Protein AF-A0A2M4AXU0-F1 (afdb_monomer_lite)

Foldseek 3Di:
DDDDDDDDDDDDDDDDDDDDDDDDDDDDDDDDDDDDDDDDDDDDDDDDDDDDDDDDDDDDDDDDDDDPDPPPPPPPPDPDDPPPDDPPDPVVVVVVVVVVVVVVVVVVVVVVVVVVVVVVVVVVVVVVVVVVVVVVVVVVVVVVVVVVVVVVVVVVVVVVVVVVVVVVVVVVVVVVPPDDPPVVVVVVVVVVVVVVVVVVVVVVVVVVVVVVVVVVCPDDPPPVVVVVVVVVVVVVVVVVVVVVVVVVVVVVVVVVVVVVVVVVVVVVVVVCCVPVVD

Secondary structure (DSSP, 8-state):
---------PPPPPPP--PPP---PPPPPPP----------------------------------------------------TT----HHHHHHHHHHHHHHHHHHHHHHHHHHHHHHHHHHHHHHHHHHHHHHHHHHHHHHHHHHHHHHHHHHHHHHHHHHHHHHHHHHHHHHH-----HHHHHHHHHHHHHHHHHHHHHHHHHHHHHHHHHHT--S-TT-HHHHHHHHHHHHHHHHHHHHHHHHHHHHHHHHHHHHHHHHHHHHHHHHHHHHH--

Structure (mmCIF, N/CA/C/O backbone):
data_AF-A0A2M4AXU0-F1
#
_entry.id   AF-A0A2M4AXU0-F1
#
loop_
_atom_site.group_PDB
_atom_site.id
_atom_site.type_symbol
_atom_site.label_atom_id
_atom_site.label_alt_id
_atom_site.label_comp_id
_atom_site.label_asym_id
_atom_site.label_entity_id
_atom_site.label_seq_id
_atom_site.pdbx_PDB_ins_code
_atom_site.Cartn_x
_atom_site.Cartn_y
_atom_site.Cartn_z
_atom_site.occupancy
_atom_site.B_iso_or_equiv
_atom_site.auth_seq_id
_atom_site.auth_comp_id
_atom_site.auth_asym_id
_atom_site.auth_atom_id
_atom_site.pdbx_PDB_model_num
ATOM 1 N N . THR A 1 1 ? -18.659 17.988 -59.583 1.00 40.44 1 THR A N 1
ATOM 2 C CA . THR A 1 1 ? -17.201 17.836 -59.412 1.00 40.44 1 THR A CA 1
ATOM 3 C C . THR A 1 1 ? -1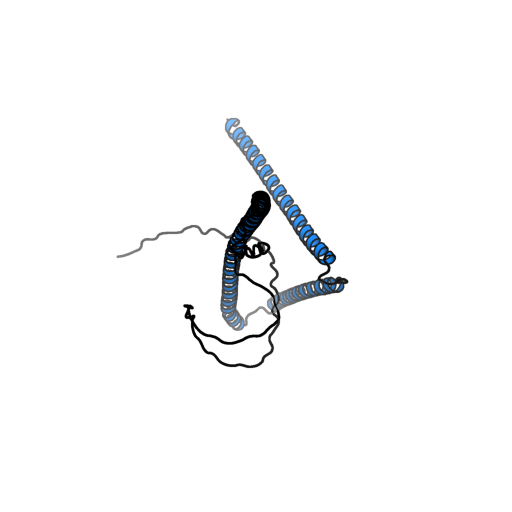6.849 18.285 -58.014 1.00 40.44 1 THR A C 1
ATOM 5 O O . THR A 1 1 ? -16.999 19.447 -57.672 1.00 40.44 1 THR A O 1
ATOM 8 N N . SER A 1 2 ? -16.557 17.295 -57.184 1.00 37.03 2 SER A N 1
ATOM 9 C CA . SER A 1 2 ? -16.166 17.357 -55.776 1.00 37.03 2 SER A CA 1
ATOM 10 C C . SER A 1 2 ? -14.824 18.063 -55.567 1.00 37.03 2 SER A C 1
ATOM 12 O O . SER A 1 2 ? -14.006 18.034 -56.481 1.00 37.03 2 SER A O 1
ATOM 14 N N . VAL A 1 3 ? -14.584 18.599 -54.360 1.00 33.16 3 VAL A N 1
ATOM 15 C CA . VAL A 1 3 ? -13.465 18.212 -53.462 1.00 33.16 3 VAL A CA 1
ATOM 16 C C . VAL A 1 3 ? -13.499 19.053 -52.161 1.00 33.16 3 VAL A C 1
ATOM 18 O O . VAL A 1 3 ? -13.294 20.259 -52.158 1.00 33.16 3 VAL A O 1
ATOM 21 N N . THR A 1 4 ? -13.863 18.335 -51.092 1.00 34.59 4 THR A N 1
ATOM 22 C CA . THR A 1 4 ? -13.374 18.306 -49.693 1.00 34.59 4 THR A CA 1
ATOM 23 C C . THR A 1 4 ? -13.200 19.562 -48.827 1.00 34.59 4 THR A C 1
ATOM 25 O O . THR A 1 4 ? -12.328 20.401 -49.024 1.00 34.59 4 THR A O 1
ATOM 28 N N . THR A 1 5 ? -13.947 19.508 -47.724 1.00 38.09 5 THR A N 1
ATOM 29 C CA . THR A 1 5 ? -13.734 20.071 -46.384 1.00 38.09 5 THR A CA 1
ATOM 30 C C . THR A 1 5 ? -12.510 19.488 -45.660 1.00 38.09 5 THR A C 1
ATOM 32 O O . THR A 1 5 ? -12.295 18.278 -45.724 1.00 38.09 5 THR A O 1
ATOM 35 N N . ALA A 1 6 ? -11.793 20.310 -44.881 1.00 33.25 6 ALA A N 1
ATOM 36 C CA . ALA A 1 6 ? -10.819 19.867 -43.879 1.00 33.25 6 ALA A CA 1
ATOM 37 C C . ALA A 1 6 ? -10.881 20.728 -42.597 1.00 33.25 6 ALA A C 1
ATOM 39 O O . ALA A 1 6 ? -10.920 21.956 -42.640 1.00 33.25 6 ALA A O 1
ATOM 40 N N . THR A 1 7 ? -10.900 20.052 -41.451 1.00 35.28 7 THR A N 1
ATOM 41 C CA . THR A 1 7 ? -10.724 20.506 -40.050 1.00 35.28 7 THR A CA 1
ATOM 42 C C . THR A 1 7 ? -10.329 19.230 -39.268 1.00 35.28 7 THR A C 1
ATOM 44 O O . THR A 1 7 ? -10.741 18.168 -39.744 1.00 35.28 7 THR A O 1
ATOM 47 N N . PRO A 1 8 ? -9.651 19.209 -38.091 1.00 40.81 8 PRO A N 1
ATOM 48 C CA . PRO A 1 8 ? -8.848 20.188 -37.324 1.00 40.81 8 PRO A CA 1
ATOM 49 C C . PRO A 1 8 ? -7.386 19.700 -37.077 1.00 40.81 8 PRO A C 1
ATOM 51 O O . PRO A 1 8 ? -7.026 18.585 -37.438 1.00 40.81 8 PRO A O 1
ATOM 54 N N . ALA A 1 9 ? -6.559 20.484 -36.368 1.00 28.09 9 ALA A N 1
ATOM 55 C CA . ALA A 1 9 ? -5.413 19.960 -35.610 1.00 28.09 9 ALA A CA 1
ATOM 56 C C . ALA A 1 9 ? -5.391 20.593 -34.207 1.00 28.09 9 ALA A C 1
ATOM 58 O O . ALA A 1 9 ? -5.230 21.805 -34.068 1.00 28.09 9 ALA A O 1
ATOM 59 N N . ALA A 1 10 ? -5.613 19.765 -33.184 1.00 34.03 10 ALA A N 1
ATOM 60 C CA . ALA A 1 10 ? -5.500 20.108 -31.771 1.00 34.03 10 ALA A CA 1
ATOM 61 C C . ALA A 1 10 ? -4.117 19.692 -31.249 1.00 34.03 10 ALA A C 1
ATOM 63 O O . ALA A 1 10 ? -3.569 18.672 -31.662 1.00 34.03 10 ALA A O 1
ATOM 64 N N . ALA A 1 11 ? -3.565 20.518 -30.364 1.00 36.75 11 ALA A N 1
ATOM 65 C CA . ALA A 1 11 ? -2.247 20.372 -29.769 1.00 36.75 11 ALA A CA 1
ATOM 66 C C . ALA A 1 11 ? -2.176 19.186 -28.791 1.00 36.75 11 ALA A C 1
ATOM 68 O O . ALA A 1 11 ? -3.013 19.054 -27.899 1.00 36.75 11 ALA A O 1
ATOM 69 N N . THR A 1 12 ? -1.138 18.365 -28.938 1.00 32.81 12 THR A N 1
ATOM 70 C CA . THR A 1 12 ? -0.795 17.268 -28.027 1.00 32.81 12 THR A CA 1
ATOM 71 C C . THR A 1 12 ? 0.104 17.793 -26.907 1.00 32.81 12 THR A C 1
ATOM 73 O O . THR A 1 12 ? 1.177 18.335 -27.171 1.00 32.81 12 THR A O 1
ATOM 76 N N . ALA A 1 13 ? -0.336 17.635 -25.659 1.00 38.28 13 ALA A N 1
ATOM 77 C CA . ALA A 1 13 ? 0.464 17.867 -24.460 1.00 38.28 13 ALA A CA 1
ATOM 78 C C . ALA A 1 13 ? 1.348 16.641 -24.162 1.00 38.28 13 ALA A C 1
ATOM 80 O O . ALA A 1 13 ? 0.895 15.503 -24.273 1.00 38.28 13 ALA A O 1
ATOM 81 N N . ALA A 1 14 ? 2.604 16.882 -23.784 1.00 38.81 14 ALA A N 1
ATOM 82 C CA . ALA A 1 14 ? 3.565 15.857 -23.381 1.00 38.81 14 ALA A CA 1
ATOM 83 C C . ALA A 1 14 ? 3.349 15.432 -21.912 1.00 38.81 14 ALA A C 1
ATOM 85 O O . ALA A 1 14 ? 3.111 16.307 -21.073 1.00 38.81 14 ALA A O 1
ATOM 86 N N . PRO A 1 15 ? 3.474 14.139 -21.557 1.00 38.78 15 PRO A N 1
ATOM 87 C CA . PRO A 1 15 ? 3.463 13.718 -20.164 1.00 38.78 15 PRO A CA 1
ATOM 88 C C . PRO A 1 15 ? 4.842 13.902 -19.509 1.00 38.78 15 PRO A C 1
ATOM 90 O O . PRO A 1 15 ? 5.885 13.553 -20.062 1.00 38.78 15 PRO A O 1
ATOM 93 N N . LEU A 1 16 ? 4.817 14.467 -18.302 1.00 37.31 16 LEU A N 1
ATOM 94 C CA . LEU A 1 16 ? 5.947 14.600 -17.388 1.00 37.31 16 LEU A CA 1
ATOM 95 C C . LEU A 1 16 ? 6.238 13.244 -16.729 1.00 37.31 16 LEU A C 1
ATOM 97 O O . LEU A 1 16 ? 5.373 12.666 -16.079 1.00 37.31 16 LEU A O 1
ATOM 101 N N . SER A 1 17 ? 7.474 12.768 -16.873 1.00 34.88 17 SER A N 1
ATOM 102 C CA . SER A 1 17 ? 8.010 11.598 -16.172 1.00 34.88 17 SER A CA 1
ATOM 103 C C . SER A 1 17 ? 8.274 11.939 -14.701 1.00 34.88 17 SER A C 1
ATOM 105 O O . SER A 1 17 ? 9.189 12.708 -14.401 1.00 34.88 17 SER A O 1
ATOM 107 N N . LEU A 1 18 ? 7.496 11.354 -13.786 1.00 42.94 18 LEU A N 1
ATOM 108 C CA . LEU A 1 18 ? 7.733 11.382 -12.341 1.00 42.94 18 LEU A CA 1
ATOM 109 C C . LEU A 1 18 ? 8.286 10.017 -11.907 1.00 42.94 18 LEU A C 1
ATOM 111 O O . LEU A 1 18 ? 7.693 8.981 -12.190 1.00 42.94 18 LEU A O 1
ATOM 115 N N . GLY A 1 19 ? 9.472 10.049 -11.297 1.00 37.12 19 GLY A N 1
ATOM 116 C CA . GLY A 1 19 ? 10.310 8.890 -11.001 1.00 37.12 19 GLY A CA 1
ATOM 117 C C . GLY A 1 19 ? 9.733 7.907 -9.982 1.00 37.12 19 GLY A C 1
ATOM 118 O O . GLY A 1 19 ? 8.854 8.230 -9.185 1.00 37.12 19 GLY A O 1
ATOM 119 N N . GLY A 1 20 ? 10.278 6.692 -10.056 1.00 36.00 20 GLY A N 1
ATOM 120 C CA . GLY A 1 20 ? 9.791 5.488 -9.402 1.00 36.00 20 GLY A CA 1
ATOM 121 C C . GLY A 1 20 ? 9.861 5.507 -7.879 1.00 36.00 20 GLY A C 1
ATOM 122 O O . GLY A 1 20 ? 10.874 5.857 -7.274 1.00 36.00 20 GLY A O 1
ATOM 123 N N . PHE A 1 21 ? 8.768 5.040 -7.285 1.00 39.81 21 PHE A N 1
ATOM 124 C CA . PHE A 1 21 ? 8.684 4.574 -5.911 1.00 39.81 21 PHE A CA 1
ATOM 125 C C . PHE A 1 21 ? 8.676 3.043 -5.941 1.00 39.81 21 PHE A C 1
ATOM 127 O O . PHE A 1 21 ? 7.789 2.432 -6.535 1.00 39.81 21 PHE A O 1
ATOM 134 N N . GLY A 1 22 ? 9.683 2.423 -5.327 1.00 37.12 22 GLY A N 1
ATOM 135 C CA . GLY A 1 22 ? 9.735 0.979 -5.132 1.00 37.12 22 GLY A CA 1
ATOM 136 C C . GLY A 1 22 ? 8.824 0.564 -3.981 1.00 37.12 22 GLY A C 1
ATOM 137 O O . GLY A 1 22 ? 9.147 0.814 -2.821 1.00 37.12 22 GLY A O 1
ATOM 138 N N . LEU A 1 23 ? 7.704 -0.086 -4.302 1.00 38.81 23 LEU A N 1
ATOM 139 C CA . LEU A 1 23 ? 6.957 -0.925 -3.367 1.00 38.81 23 LEU A CA 1
ATOM 140 C C . LEU A 1 23 ? 7.398 -2.377 -3.575 1.00 38.81 23 LEU A C 1
ATOM 142 O O . LEU A 1 23 ? 7.274 -2.935 -4.663 1.00 38.81 23 LEU A O 1
ATOM 146 N N . SER A 1 24 ? 7.934 -2.986 -2.522 1.00 34.88 24 SER A N 1
ATOM 147 C CA . SER A 1 24 ? 8.309 -4.395 -2.480 1.00 34.88 24 SER A CA 1
ATOM 148 C C . SER A 1 24 ? 7.067 -5.296 -2.500 1.00 34.88 24 SER A C 1
ATOM 150 O O . SER A 1 24 ? 6.265 -5.311 -1.568 1.00 34.88 24 SER A O 1
ATOM 152 N N . LYS A 1 25 ? 6.934 -6.079 -3.575 1.00 39.91 25 LYS A N 1
ATOM 153 C CA . LYS A 1 25 ? 6.000 -7.205 -3.725 1.00 39.91 25 LYS A CA 1
ATOM 154 C C . LYS A 1 25 ? 6.426 -8.364 -2.798 1.00 39.91 25 LYS A C 1
ATOM 156 O O . LYS A 1 25 ? 7.607 -8.712 -2.810 1.00 39.91 25 LYS A O 1
ATOM 161 N N . PRO A 1 26 ? 5.526 -8.999 -2.022 1.00 36.47 26 PRO A N 1
ATOM 162 C CA . PRO A 1 26 ? 5.847 -10.241 -1.320 1.00 36.47 26 PRO A CA 1
ATOM 163 C C . PRO A 1 26 ? 5.986 -11.406 -2.308 1.00 36.47 26 PRO A C 1
ATOM 165 O O . PRO A 1 26 ? 5.183 -11.548 -3.230 1.00 36.47 26 PRO A O 1
ATOM 168 N N . ALA A 1 27 ? 7.020 -12.220 -2.101 1.00 31.45 27 ALA A N 1
ATOM 169 C CA . ALA A 1 27 ? 7.364 -13.377 -2.914 1.00 31.45 27 ALA A CA 1
ATOM 170 C C . ALA A 1 27 ? 6.322 -14.505 -2.813 1.00 31.45 27 ALA A C 1
ATOM 172 O O . ALA A 1 27 ? 5.839 -14.841 -1.731 1.00 31.45 27 ALA A O 1
ATOM 173 N N . GLU A 1 28 ? 6.030 -15.106 -3.963 1.00 31.88 28 GLU A N 1
ATOM 174 C CA . GLU A 1 28 ? 5.193 -16.288 -4.142 1.00 31.88 28 GLU A CA 1
ATOM 175 C C . GLU A 1 28 ? 6.106 -17.525 -4.227 1.00 31.88 28 GLU A C 1
ATOM 177 O O . GLU A 1 28 ? 7.075 -17.545 -4.986 1.00 31.88 28 GLU A O 1
ATOM 182 N N . GLN A 1 29 ? 5.835 -18.538 -3.402 1.00 38.09 29 GLN A N 1
ATOM 183 C CA . GLN A 1 29 ? 6.576 -19.804 -3.340 1.00 38.09 29 GLN A CA 1
ATOM 184 C C . GLN A 1 29 ? 5.832 -20.883 -4.158 1.00 38.09 29 GLN A C 1
ATOM 186 O O . GLN A 1 29 ? 4.600 -20.906 -4.126 1.00 38.09 29 GLN A O 1
ATOM 191 N N . PRO A 1 30 ? 6.523 -21.800 -4.870 1.00 38.56 30 PRO A N 1
ATOM 192 C CA . PRO A 1 30 ? 5.867 -22.719 -5.795 1.00 38.56 30 PRO A CA 1
ATOM 193 C C . PRO A 1 30 ? 5.163 -23.890 -5.095 1.00 38.56 30 PRO A C 1
ATOM 195 O O . PRO A 1 30 ? 5.611 -24.415 -4.072 1.00 38.56 30 PRO A O 1
ATOM 198 N N . ALA A 1 31 ? 4.059 -24.316 -5.709 1.00 29.86 31 ALA A N 1
ATOM 199 C CA . ALA A 1 31 ? 3.208 -25.422 -5.293 1.00 29.86 31 ALA A CA 1
ATOM 200 C C . ALA A 1 31 ? 3.817 -26.808 -5.583 1.00 29.86 31 ALA A C 1
ATOM 202 O O . ALA A 1 31 ? 4.512 -27.020 -6.576 1.00 29.86 31 ALA A O 1
ATOM 203 N N . SER A 1 32 ? 3.461 -27.790 -4.751 1.00 28.41 32 SER A N 1
ATOM 204 C CA . SER A 1 32 ? 3.518 -29.221 -5.072 1.00 28.41 32 SER A CA 1
ATOM 205 C C . SER A 1 32 ? 2.160 -29.870 -4.796 1.00 28.41 32 SER A C 1
ATOM 207 O O . SER A 1 32 ? 1.459 -29.515 -3.852 1.00 28.41 32 SER A O 1
ATOM 209 N N . ALA A 1 33 ? 1.790 -30.781 -5.693 1.00 35.78 33 ALA A N 1
ATOM 210 C CA . ALA A 1 33 ? 0.472 -31.372 -5.891 1.00 35.78 33 ALA A CA 1
ATOM 211 C C . ALA A 1 33 ? -0.019 -32.300 -4.762 1.00 35.78 33 ALA A C 1
ATOM 213 O O . ALA A 1 33 ? 0.787 -33.033 -4.199 1.00 35.78 33 ALA A O 1
ATOM 214 N N . LEU A 1 34 ? -1.350 -32.375 -4.560 1.00 29.92 34 LEU A N 1
ATOM 215 C CA . LEU A 1 34 ? -2.125 -33.634 -4.602 1.00 29.92 34 LEU A CA 1
ATOM 216 C C . LEU A 1 34 ? -3.663 -33.426 -4.512 1.00 29.92 34 LEU A C 1
ATOM 218 O O . LEU A 1 34 ? -4.165 -32.769 -3.609 1.00 29.92 34 LEU A O 1
ATOM 222 N N . SER A 1 35 ? -4.373 -34.117 -5.418 1.00 32.47 35 SER A N 1
ATOM 223 C CA . SER A 1 35 ? -5.732 -34.712 -5.335 1.00 32.47 35 SER A CA 1
ATOM 224 C C . SER A 1 35 ? -7.015 -33.865 -5.139 1.00 32.47 35 SER A C 1
ATOM 226 O O . SER A 1 35 ? -7.311 -33.361 -4.063 1.00 32.47 35 SER A O 1
ATOM 228 N N . ASN A 1 36 ? -7.849 -33.910 -6.193 1.00 33.38 36 ASN A N 1
ATOM 229 C CA . ASN A 1 36 ? -9.322 -33.776 -6.274 1.00 33.38 36 ASN A CA 1
ATOM 230 C C . ASN A 1 36 ? -10.101 -34.456 -5.112 1.00 33.38 36 ASN A C 1
ATOM 232 O O . ASN A 1 36 ? -9.610 -35.473 -4.615 1.00 33.38 36 ASN A O 1
ATOM 236 N N . PRO A 1 37 ? -11.349 -34.033 -4.761 1.00 41.72 37 PRO A N 1
ATOM 237 C CA . PRO A 1 37 ? -12.490 -34.150 -5.691 1.00 41.72 37 PRO A CA 1
ATOM 238 C C . PRO A 1 37 ? -13.635 -33.101 -5.626 1.00 41.72 37 PRO A C 1
ATOM 240 O O . PRO A 1 37 ? -13.935 -32.510 -4.600 1.00 41.72 37 PRO A O 1
ATOM 243 N N . ALA A 1 38 ? -14.329 -33.024 -6.771 1.00 28.94 38 ALA A N 1
ATOM 244 C CA . ALA A 1 38 ? -15.776 -32.878 -7.009 1.00 28.94 38 ALA A CA 1
ATOM 245 C C . ALA A 1 38 ? -16.578 -31.651 -6.505 1.00 28.94 38 ALA A C 1
ATOM 247 O O . ALA A 1 38 ? -16.803 -31.413 -5.325 1.00 28.94 38 ALA A O 1
ATOM 248 N N . VAL A 1 39 ? -17.139 -30.978 -7.513 1.00 34.31 39 VAL A N 1
ATOM 249 C CA . VAL A 1 39 ? -18.135 -29.898 -7.541 1.00 34.31 39 VAL A CA 1
ATOM 250 C C . VAL A 1 39 ? -19.505 -30.344 -7.014 1.00 34.31 39 VAL A C 1
ATOM 252 O O . VAL A 1 39 ? -19.981 -31.399 -7.413 1.00 34.31 39 VAL A O 1
ATOM 255 N N . THR A 1 40 ? -20.198 -29.489 -6.250 1.00 31.67 40 THR A N 1
ATOM 256 C CA . THR A 1 40 ? -21.623 -29.161 -6.484 1.00 31.67 40 THR A CA 1
ATOM 257 C C . THR A 1 40 ? -21.987 -27.796 -5.888 1.00 31.67 40 THR A C 1
ATOM 259 O O . THR A 1 40 ? -21.576 -27.416 -4.798 1.00 31.67 40 THR A O 1
ATOM 262 N N . THR A 1 41 ? -22.741 -27.047 -6.684 1.00 36.97 41 THR A N 1
ATOM 263 C CA . THR A 1 41 ? -23.297 -25.707 -6.480 1.00 36.97 41 THR A CA 1
ATOM 264 C C . THR A 1 41 ? -24.580 -25.741 -5.644 1.00 36.97 41 THR A C 1
ATOM 266 O O . THR A 1 41 ? -25.378 -26.635 -5.899 1.00 36.97 41 THR A O 1
ATOM 269 N N . THR A 1 42 ? -24.853 -24.728 -4.803 1.00 30.11 42 THR A N 1
ATOM 270 C CA . THR A 1 42 ? -26.162 -24.022 -4.737 1.00 30.11 42 THR A CA 1
ATOM 271 C C . THR A 1 42 ? -26.175 -22.840 -3.750 1.00 30.11 42 THR A C 1
ATOM 273 O O . THR A 1 42 ? -25.567 -22.885 -2.687 1.00 30.11 42 THR A O 1
ATOM 276 N N . GLN A 1 43 ? -26.910 -21.803 -4.167 1.00 36.34 43 GLN A N 1
ATOM 277 C CA . GLN A 1 43 ? -27.257 -20.507 -3.557 1.00 36.34 43 GLN A CA 1
ATOM 278 C C . GLN A 1 43 ? -28.077 -20.575 -2.236 1.00 36.34 43 GLN A C 1
ATOM 280 O O . GLN A 1 43 ? -28.460 -21.665 -1.816 1.00 36.34 43 GLN A O 1
ATOM 285 N N . PRO A 1 44 ? -28.355 -19.423 -1.572 1.00 35.69 44 PRO A N 1
ATOM 286 C CA . PRO A 1 44 ? -28.526 -19.331 -0.124 1.00 35.69 44 PRO A CA 1
ATOM 287 C C . PRO A 1 44 ? -29.985 -19.459 0.331 1.00 35.69 44 PRO A C 1
ATOM 289 O O . PRO A 1 44 ? -30.908 -19.060 -0.377 1.00 35.69 44 PRO A O 1
ATOM 292 N N . ALA A 1 45 ? -30.188 -19.943 1.559 1.00 32.44 45 ALA A N 1
ATOM 293 C CA . ALA A 1 45 ? -31.498 -20.002 2.198 1.00 32.44 45 ALA A CA 1
ATOM 294 C C . ALA A 1 45 ? -31.565 -19.115 3.450 1.00 32.44 45 ALA A C 1
ATOM 296 O O . ALA A 1 45 ? -30.772 -19.227 4.383 1.00 32.44 45 ALA A O 1
ATOM 297 N N . THR A 1 46 ? -32.573 -18.250 3.428 1.00 35.78 46 THR A N 1
ATOM 298 C CA . THR A 1 46 ? -33.185 -17.496 4.524 1.00 35.78 46 THR A CA 1
ATOM 299 C C . THR A 1 46 ? -33.815 -18.428 5.564 1.00 35.78 46 THR A C 1
ATOM 301 O O . THR A 1 46 ? -34.509 -19.373 5.193 1.00 35.78 46 THR A O 1
ATOM 304 N N . LEU A 1 47 ? -33.642 -18.136 6.857 1.00 32.06 47 LEU A N 1
ATOM 305 C CA . LEU A 1 47 ? -34.208 -18.920 7.961 1.00 32.06 47 LEU A CA 1
ATOM 306 C C . LEU A 1 47 ? -35.429 -18.226 8.580 1.00 32.06 47 LEU A C 1
ATOM 308 O O . LEU A 1 47 ? -35.358 -17.085 9.031 1.00 32.06 47 LEU A O 1
ATOM 312 N N . THR A 1 48 ? -36.544 -18.956 8.617 1.00 31.27 48 THR A N 1
ATOM 313 C CA . THR A 1 48 ? -37.786 -18.642 9.338 1.00 31.27 48 THR A CA 1
ATOM 314 C C . THR A 1 48 ? -37.999 -19.697 10.430 1.00 31.27 48 THR A C 1
ATOM 316 O O . THR A 1 48 ? -37.709 -20.874 10.227 1.00 31.27 48 THR A O 1
ATOM 319 N N . LEU A 1 49 ? -38.465 -19.254 11.598 1.00 35.28 49 LEU A N 1
ATOM 320 C CA . LEU A 1 49 ? -38.573 -19.998 12.856 1.00 35.28 49 LEU A CA 1
ATOM 321 C C . LEU A 1 49 ? -39.843 -20.872 12.930 1.00 35.28 49 LEU A C 1
ATOM 323 O O . LEU A 1 49 ? -40.934 -20.400 12.616 1.00 35.28 49 LEU A O 1
ATOM 327 N N . GLY A 1 50 ? -39.708 -22.108 13.426 1.00 32.44 50 GLY A N 1
ATOM 328 C CA . GLY A 1 50 ? -40.804 -23.037 13.724 1.00 32.44 50 GLY A CA 1
ATOM 329 C C . GLY A 1 50 ? -40.511 -23.891 14.967 1.00 32.44 50 GLY A C 1
ATOM 330 O O . GLY A 1 50 ? -39.378 -24.291 15.209 1.00 32.44 50 GLY A O 1
ATOM 331 N N . THR A 1 51 ? -41.544 -24.102 15.777 1.00 33.56 51 THR A N 1
ATOM 332 C CA . THR A 1 51 ? -41.564 -24.548 17.180 1.00 33.56 51 THR A CA 1
ATOM 333 C C . THR A 1 51 ? -41.637 -26.073 17.423 1.00 33.56 51 THR A C 1
ATOM 335 O O . THR A 1 51 ? -42.100 -26.826 16.573 1.00 33.56 51 THR A O 1
ATOM 338 N N . THR A 1 52 ? -41.338 -26.449 18.683 1.00 32.81 52 THR A N 1
ATOM 339 C CA . THR A 1 52 ? -41.836 -27.574 19.531 1.00 32.81 52 THR A CA 1
ATOM 340 C C . THR A 1 52 ? -41.136 -28.954 19.606 1.00 32.81 52 THR A C 1
ATOM 342 O O . THR A 1 52 ? -41.174 -29.749 18.676 1.00 32.81 52 THR A O 1
ATOM 345 N N . ASN A 1 53 ? -40.693 -29.241 20.851 1.00 33.69 53 ASN A N 1
ATOM 346 C CA . ASN A 1 53 ? -40.833 -30.465 21.678 1.00 33.69 53 ASN A CA 1
ATOM 347 C C . ASN A 1 53 ? -39.607 -31.356 22.026 1.00 33.69 53 ASN A C 1
ATOM 349 O O . ASN A 1 53 ? -39.211 -32.237 21.280 1.00 33.69 53 ASN A O 1
ATOM 353 N N . THR A 1 54 ? -39.124 -31.138 23.269 1.00 33.34 54 THR A N 1
ATOM 354 C CA . THR A 1 54 ? -38.832 -32.086 24.384 1.00 33.34 54 THR A CA 1
ATOM 355 C C . THR A 1 54 ? -37.973 -33.346 24.161 1.00 33.34 54 THR A C 1
ATOM 357 O O . THR A 1 54 ? -38.439 -34.266 23.507 1.00 33.34 54 THR A O 1
ATOM 360 N N . THR A 1 55 ? -36.827 -33.468 24.868 1.00 31.27 55 THR A N 1
ATOM 361 C CA . THR A 1 55 ? -36.634 -34.282 26.110 1.00 31.27 55 THR A CA 1
ATOM 362 C C . THR A 1 55 ? -35.168 -34.296 26.619 1.00 31.27 55 THR A C 1
ATOM 364 O O . THR A 1 55 ? -34.254 -34.584 25.859 1.00 31.27 55 THR A O 1
ATOM 367 N N . THR A 1 56 ? -35.009 -34.042 27.932 1.00 31.09 56 THR A N 1
ATOM 368 C CA . THR A 1 56 ? -34.028 -34.564 28.932 1.00 31.09 56 THR A CA 1
ATOM 369 C C . THR A 1 56 ? -32.493 -34.374 28.810 1.00 31.09 56 THR A C 1
ATOM 371 O O . THR A 1 56 ? -31.842 -34.876 27.905 1.00 31.09 56 THR A O 1
ATOM 374 N N . ALA A 1 57 ? -31.957 -33.716 29.855 1.00 29.02 57 ALA A N 1
ATOM 375 C CA . ALA A 1 57 ? -30.575 -33.388 30.287 1.00 29.02 57 ALA A CA 1
ATOM 376 C C . ALA A 1 57 ? -29.717 -34.634 30.712 1.00 29.02 57 ALA A C 1
ATOM 378 O O . ALA A 1 57 ? -30.317 -35.711 30.726 1.00 29.02 57 ALA A O 1
ATOM 379 N N . PRO A 1 58 ? -28.407 -34.564 31.134 1.00 40.31 58 PRO A N 1
ATOM 380 C CA . PRO A 1 58 ? -27.710 -33.440 31.817 1.00 40.31 58 PRO A CA 1
ATOM 381 C C . PRO A 1 58 ? -26.207 -33.118 31.510 1.00 40.31 58 PRO A C 1
ATOM 383 O O . PRO A 1 58 ? -25.457 -33.969 31.059 1.00 40.31 58 PRO A O 1
ATOM 386 N N . GLN A 1 59 ? -25.834 -31.854 31.834 1.00 32.47 59 GLN A N 1
ATOM 387 C CA . GLN A 1 59 ? -24.572 -31.228 32.357 1.00 32.47 59 GLN A CA 1
ATOM 388 C C . GLN A 1 59 ? -23.171 -31.731 31.895 1.00 32.47 59 GLN A C 1
ATOM 390 O O . GLN A 1 59 ? -22.937 -32.924 31.839 1.00 32.47 59 GLN A O 1
ATOM 395 N N . SER A 1 60 ? -22.115 -30.928 31.652 1.00 30.05 60 SER A N 1
ATOM 396 C CA . SER A 1 60 ? -21.675 -29.605 32.153 1.00 30.05 60 SER A CA 1
ATOM 397 C C . SER A 1 60 ? -20.512 -29.054 31.283 1.00 30.05 60 SER A C 1
ATOM 399 O O . SER A 1 60 ? -19.721 -29.853 30.786 1.00 30.05 60 SER A O 1
ATOM 401 N N . GLY A 1 61 ? -20.344 -27.725 31.160 1.00 34.09 61 GLY A N 1
ATOM 402 C CA . GLY A 1 61 ? -19.140 -27.073 30.594 1.00 34.09 61 GLY A CA 1
ATOM 403 C C . GLY A 1 61 ? -19.418 -25.751 29.855 1.00 34.09 61 GLY A C 1
ATOM 404 O O . GLY A 1 61 ? -19.901 -25.763 28.732 1.00 34.09 61 GLY A O 1
ATOM 405 N N . SER A 1 62 ? -19.141 -24.613 30.500 1.00 35.56 62 SER A N 1
ATOM 406 C CA . SER A 1 62 ? -19.509 -23.236 30.107 1.00 35.56 62 SER A CA 1
ATOM 407 C C . SER A 1 62 ? -18.408 -22.502 29.324 1.00 35.56 62 SER A C 1
ATOM 409 O O . SER A 1 62 ? -17.258 -22.619 29.733 1.00 35.56 62 SER A O 1
ATOM 411 N N . THR A 1 63 ? -18.769 -21.700 28.301 1.00 33.44 63 THR A N 1
ATOM 412 C CA . THR A 1 63 ? -18.500 -20.235 28.205 1.00 33.44 63 THR A CA 1
ATOM 413 C C . THR A 1 63 ? -19.124 -19.571 26.949 1.00 33.44 63 THR A C 1
ATOM 415 O O . THR A 1 63 ? -18.740 -19.855 25.824 1.00 33.44 63 THR A O 1
ATOM 418 N N . GLY A 1 64 ? -20.035 -18.604 27.173 1.00 34.09 64 GLY A N 1
ATOM 419 C CA . GLY A 1 64 ? -20.143 -17.322 26.439 1.00 34.09 64 GLY A CA 1
ATOM 420 C C . GLY A 1 64 ? -20.919 -17.226 25.109 1.00 34.09 64 GLY A C 1
ATOM 421 O O . GLY A 1 64 ? -20.348 -17.437 24.049 1.00 34.09 64 GLY A O 1
ATOM 422 N N . THR A 1 65 ? -22.157 -16.700 25.118 1.00 33.22 65 THR A N 1
ATOM 423 C CA . THR A 1 65 ? -22.480 -15.273 24.822 1.00 33.22 65 THR A CA 1
ATOM 424 C C . THR A 1 65 ? -23.987 -15.013 24.584 1.00 33.22 65 THR A C 1
ATOM 426 O O . THR A 1 65 ? -24.677 -15.752 23.894 1.00 33.22 65 THR A O 1
ATOM 429 N N . THR A 1 66 ? -24.452 -13.909 25.189 1.00 44.31 66 THR A N 1
ATOM 430 C CA . THR A 1 66 ? -25.602 -13.038 24.854 1.00 44.31 66 THR A CA 1
ATOM 431 C C . THR A 1 66 ? -27.033 -13.587 24.849 1.00 44.31 66 THR A C 1
ATOM 433 O O . THR A 1 66 ? -27.581 -13.989 23.829 1.00 44.31 66 THR A O 1
ATOM 436 N N . GLY A 1 67 ? -27.704 -13.368 25.979 1.00 35.47 67 GLY A N 1
ATOM 437 C CA . GLY A 1 67 ? -29.114 -12.995 26.029 1.00 35.47 67 GLY A CA 1
ATOM 438 C C . GLY A 1 67 ? -29.303 -12.093 27.243 1.00 35.47 67 GLY A C 1
ATOM 439 O O . GLY A 1 67 ? -29.082 -12.539 28.366 1.00 35.47 67 GLY A O 1
ATOM 440 N N . ALA A 1 68 ? -29.621 -10.815 27.027 1.00 45.66 68 ALA A N 1
ATOM 441 C CA . ALA A 1 68 ? -29.899 -9.861 28.095 1.00 45.66 68 ALA A CA 1
ATOM 442 C C . ALA A 1 68 ? -31.192 -10.270 28.818 1.00 45.66 68 ALA A C 1
ATOM 444 O O . ALA A 1 68 ? -32.283 -9.806 28.504 1.00 45.66 68 ALA A O 1
ATOM 445 N N . SER A 1 69 ? -31.067 -11.196 29.764 1.00 35.41 69 SER A N 1
ATOM 446 C CA . SER A 1 69 ? -32.112 -11.498 30.727 1.00 35.41 69 SER A CA 1
ATOM 447 C C . SER A 1 69 ? -32.007 -10.460 31.831 1.00 35.41 69 SER A C 1
ATOM 449 O O . SER A 1 69 ? -31.108 -10.517 32.672 1.00 35.41 69 SER A O 1
ATOM 451 N N . LEU A 1 70 ? -32.933 -9.502 31.818 1.00 45.94 70 LEU A N 1
ATOM 452 C CA . LEU A 1 70 ? -33.214 -8.611 32.938 1.00 45.94 70 LEU A CA 1
ATOM 453 C C . LEU A 1 70 ? -33.875 -9.430 34.065 1.00 45.94 70 LEU A C 1
ATOM 455 O O . LEU A 1 70 ? -35.034 -9.250 34.413 1.00 45.94 70 LEU A O 1
ATOM 459 N N . THR A 1 71 ? -33.156 -10.412 34.596 1.00 37.50 71 THR A N 1
ATOM 460 C CA . THR A 1 71 ? -33.557 -11.160 35.786 1.00 37.50 71 THR A CA 1
ATOM 461 C C . THR A 1 71 ? -32.806 -10.576 36.959 1.00 37.50 71 THR A C 1
ATOM 463 O O . THR A 1 71 ? -31.797 -11.116 37.412 1.00 37.50 71 THR A O 1
ATOM 466 N N . THR A 1 72 ? -33.312 -9.454 37.461 1.00 43.47 72 THR A N 1
ATOM 467 C CA . THR A 1 72 ? -33.072 -9.040 38.838 1.00 43.47 72 THR A CA 1
ATOM 468 C C . THR A 1 72 ? -33.654 -10.148 39.713 1.00 43.47 72 THR A C 1
ATOM 470 O O . THR A 1 72 ? -34.852 -10.192 39.973 1.00 43.47 72 THR A O 1
ATOM 473 N N . THR A 1 73 ? -32.826 -11.118 40.110 1.00 40.12 73 THR A N 1
ATOM 474 C CA . THR A 1 73 ? -33.185 -12.026 41.203 1.00 40.12 73 THR A CA 1
ATOM 475 C C . THR A 1 73 ? -33.065 -11.210 42.476 1.00 40.12 73 THR A C 1
ATOM 477 O O . THR A 1 73 ? -32.036 -11.209 43.147 1.00 40.12 73 THR A O 1
ATOM 480 N N . THR A 1 74 ? -34.111 -10.453 42.780 1.00 44.25 74 THR A N 1
ATOM 481 C CA . THR A 1 74 ? -34.339 -9.915 44.110 1.00 44.25 74 THR A CA 1
ATOM 482 C C . THR A 1 74 ? -34.570 -11.114 45.023 1.00 44.25 74 THR A C 1
ATOM 484 O O . THR A 1 74 ? -35.656 -11.689 45.065 1.00 44.25 74 THR A O 1
ATOM 487 N N . GLN A 1 75 ? -33.531 -11.529 45.754 1.00 43.97 75 GLN A N 1
ATOM 488 C CA . GLN A 1 75 ? -33.739 -12.279 46.988 1.00 43.97 75 GLN A CA 1
ATOM 489 C C . GLN A 1 75 ? -34.397 -11.325 47.984 1.00 43.97 75 GLN A C 1
ATOM 491 O O . GLN A 1 75 ? -33.741 -10.718 48.823 1.00 43.97 75 GLN A O 1
ATOM 496 N N . THR A 1 76 ? -35.717 -11.186 47.897 1.00 42.41 76 THR A N 1
ATOM 497 C CA . THR A 1 76 ? -36.497 -10.832 49.076 1.00 42.41 76 THR A CA 1
ATOM 498 C C . THR A 1 76 ? -36.292 -11.979 50.053 1.00 42.41 76 THR A C 1
ATOM 500 O O . THR A 1 76 ? -36.676 -13.116 49.756 1.00 42.41 76 THR A O 1
ATOM 503 N N . THR A 1 77 ? -35.633 -11.719 51.183 1.00 43.75 77 THR A N 1
ATOM 504 C CA . THR A 1 77 ? -35.610 -12.689 52.278 1.00 43.75 77 THR A CA 1
ATOM 505 C C . THR A 1 77 ? -37.051 -13.120 52.538 1.00 43.75 77 THR A C 1
ATOM 507 O O . THR A 1 77 ? -37.938 -12.283 52.702 1.00 43.75 77 THR A O 1
ATOM 510 N N . GLN A 1 78 ? -37.301 -14.430 52.450 1.00 44.03 78 GLN A N 1
ATOM 511 C CA . GLN A 1 78 ? -38.605 -15.029 52.712 1.00 44.03 78 GLN A CA 1
ATOM 512 C C . GLN A 1 78 ? -39.167 -14.439 54.004 1.00 44.03 78 GLN A C 1
ATOM 514 O O . GLN A 1 78 ? -38.685 -14.732 55.098 1.00 44.03 78 GLN A O 1
ATOM 519 N N . SER A 1 79 ? -40.206 -13.617 53.879 1.00 46.09 79 SER A N 1
ATOM 520 C CA . SER A 1 79 ? -41.106 -13.388 54.995 1.00 46.09 79 SER A CA 1
ATOM 521 C C . SER A 1 79 ? -41.844 -14.703 55.198 1.00 46.09 79 SER A C 1
ATOM 523 O O . SER A 1 79 ? -42.607 -15.136 54.333 1.00 46.09 79 SER A O 1
ATOM 525 N N . ALA A 1 80 ? -41.546 -15.379 56.308 1.00 45.62 80 ALA A N 1
ATOM 526 C CA . ALA A 1 80 ? -42.320 -16.518 56.769 1.00 45.62 80 ALA A CA 1
ATOM 527 C C . ALA A 1 80 ? -43.810 -16.152 56.704 1.00 45.62 80 ALA A C 1
ATOM 529 O O . ALA A 1 80 ? -44.205 -15.070 57.143 1.00 45.62 80 ALA A O 1
ATOM 530 N N . ALA A 1 81 ? -44.610 -17.032 56.100 1.00 44.22 81 ALA A N 1
ATOM 531 C CA . ALA A 1 81 ? -46.041 -16.844 55.937 1.00 44.22 81 ALA A CA 1
ATOM 532 C C . ALA A 1 81 ? -46.674 -16.415 57.268 1.00 44.22 81 ALA A C 1
ATOM 534 O O . ALA A 1 81 ? -46.599 -17.137 58.264 1.00 44.22 81 ALA A O 1
ATOM 535 N N . VAL A 1 82 ? -47.291 -15.232 57.291 1.00 50.12 82 VAL A N 1
ATOM 536 C CA . VAL A 1 82 ? -48.053 -14.777 58.452 1.00 50.12 82 VAL A CA 1
ATOM 537 C C . VAL A 1 82 ? -49.318 -15.626 58.506 1.00 50.12 82 VAL A C 1
ATOM 539 O O . VAL A 1 82 ? -50.262 -15.420 57.746 1.00 50.12 82 VAL A O 1
ATOM 542 N N . THR A 1 83 ? -49.303 -16.639 59.368 1.00 44.31 83 THR A N 1
ATOM 543 C CA . THR A 1 83 ? -50.445 -17.510 59.647 1.00 44.31 83 THR A CA 1
ATOM 544 C C . THR A 1 83 ? -51.649 -16.654 60.042 1.00 44.31 83 THR A C 1
ATOM 546 O O . THR A 1 83 ? -51.632 -15.948 61.053 1.00 44.31 83 THR A O 1
ATOM 549 N N . SER A 1 84 ? -52.694 -16.705 59.221 1.00 46.12 84 SER A N 1
ATOM 550 C CA . SER A 1 84 ? -53.964 -16.005 59.394 1.00 46.12 84 SER A CA 1
ATOM 551 C C . SER A 1 84 ? -54.656 -16.468 60.680 1.00 46.12 84 SER A C 1
ATOM 553 O O . SER A 1 84 ? -55.325 -17.500 60.696 1.00 46.12 84 SER A O 1
ATOM 555 N N . GLY A 1 85 ? -54.456 -15.727 61.770 1.00 48.62 85 GLY A N 1
ATOM 556 C CA . GLY A 1 85 ? -55.077 -16.023 63.064 1.00 48.62 85 GLY A CA 1
ATOM 557 C C . GLY A 1 85 ? -54.507 -15.278 64.273 1.00 48.62 85 GLY A C 1
ATOM 558 O O . GLY A 1 85 ? -55.147 -15.275 65.319 1.00 48.62 85 GLY A O 1
ATOM 559 N N . GLN A 1 86 ? -53.350 -14.617 64.168 1.00 49.69 86 GLN A N 1
ATOM 560 C CA . GLN A 1 86 ? -52.824 -13.788 65.258 1.00 49.69 86 GLN A CA 1
ATOM 561 C C . GLN A 1 86 ? -53.101 -12.308 64.988 1.00 49.69 86 GLN A C 1
ATOM 563 O O . GLN A 1 86 ? -52.646 -11.758 63.988 1.00 49.69 86 GLN A O 1
ATOM 568 N N . GLN A 1 87 ? -53.839 -11.650 65.890 1.00 55.56 87 GLN A N 1
ATOM 569 C CA . GLN A 1 87 ? -53.839 -10.190 65.974 1.00 55.56 87 GLN A CA 1
ATOM 570 C C . GLN A 1 87 ? -52.394 -9.748 66.212 1.00 55.56 87 GLN A C 1
ATOM 572 O O . GLN A 1 87 ? -51.874 -9.880 67.321 1.00 55.56 87 GLN A O 1
ATOM 577 N N . LEU A 1 88 ? -51.739 -9.266 65.157 1.00 57.22 88 LEU A N 1
ATOM 578 C CA . LEU A 1 88 ? -50.425 -8.649 65.250 1.00 57.22 88 LEU A CA 1
ATOM 579 C C . LEU A 1 88 ? -50.523 -7.535 66.294 1.00 57.22 88 LEU A C 1
ATOM 581 O O . LEU A 1 88 ? -51.331 -6.612 66.157 1.00 57.22 88 LEU A O 1
ATOM 585 N N . LYS A 1 89 ? -49.735 -7.630 67.371 1.00 71.62 89 LYS A N 1
ATOM 586 C CA . LYS A 1 89 ? -49.569 -6.487 68.270 1.00 71.62 89 LYS A CA 1
ATOM 587 C C . LYS A 1 89 ? -49.048 -5.329 67.423 1.00 71.62 89 LYS A C 1
ATOM 589 O O . LYS A 1 89 ? -48.139 -5.535 66.627 1.00 71.62 89 LYS A O 1
ATOM 594 N N . PHE A 1 90 ? -49.591 -4.130 67.630 1.00 70.69 90 PHE A N 1
ATOM 595 C CA . PHE A 1 90 ? -49.225 -2.902 66.908 1.00 70.69 90 PHE A CA 1
ATOM 596 C C . PHE A 1 90 ? -47.702 -2.747 66.705 1.00 70.69 90 PHE A C 1
ATOM 598 O O . PHE A 1 90 ? -47.253 -2.459 65.604 1.00 70.69 90 PHE A O 1
ATOM 605 N N . PHE A 1 91 ? -46.920 -3.096 67.730 1.00 75.75 91 PHE A N 1
ATOM 606 C CA . PHE A 1 91 ? -45.455 -3.115 67.713 1.00 75.75 91 PHE A CA 1
ATOM 607 C C . PHE A 1 91 ? -44.822 -4.003 66.619 1.00 75.75 91 PHE A C 1
ATOM 609 O O . PHE A 1 91 ? -43.845 -3.616 65.994 1.00 75.75 91 PHE A O 1
ATOM 616 N N . GLN A 1 92 ? -45.376 -5.188 66.354 1.00 80.81 92 GLN A N 1
ATOM 617 C CA . GLN A 1 92 ? -44.833 -6.113 65.353 1.00 80.81 92 GLN A CA 1
ATOM 618 C C . GLN A 1 92 ? -45.194 -5.691 63.922 1.00 80.81 92 GLN A C 1
ATOM 620 O O . GLN A 1 92 ? -44.439 -5.939 62.988 1.00 80.81 92 GLN A O 1
ATOM 625 N N . LEU A 1 93 ? -46.334 -5.014 63.747 1.00 83.06 93 LEU A N 1
ATOM 626 C CA . LEU A 1 93 ? -46.701 -4.398 62.472 1.00 83.06 93 LEU A CA 1
ATOM 627 C C . LEU A 1 93 ? -45.766 -3.223 62.148 1.00 83.06 93 LEU A C 1
ATOM 629 O O . LEU A 1 93 ? -45.311 -3.087 61.018 1.00 83.06 93 LEU A O 1
ATOM 633 N N . GLU A 1 94 ? -45.444 -2.417 63.159 1.00 83.38 94 GLU A N 1
ATOM 634 C CA . GLU A 1 94 ? -44.495 -1.305 63.066 1.00 83.38 94 GLU A CA 1
ATOM 635 C C . GLU A 1 94 ? -43.072 -1.788 62.725 1.00 83.38 94 GLU A C 1
ATOM 637 O O . GLU A 1 94 ? -42.407 -1.204 61.871 1.00 83.38 94 GLU A O 1
ATOM 642 N N . GLU A 1 95 ? -42.633 -2.913 63.299 1.00 86.56 95 GLU A N 1
ATOM 643 C CA . GLU A 1 95 ? -41.351 -3.551 62.969 1.00 86.56 95 GLU A CA 1
ATOM 644 C C . GLU A 1 95 ? -41.286 -4.035 61.507 1.00 86.56 95 GLU A C 1
ATOM 646 O O . GLU A 1 95 ? -40.291 -3.792 60.820 1.00 86.56 95 GLU A O 1
ATOM 651 N N . PHE A 1 96 ? -42.354 -4.656 60.988 1.00 89.38 96 PHE A N 1
ATOM 652 C CA . PHE A 1 96 ? -42.413 -5.062 59.577 1.00 89.38 96 PHE A CA 1
ATOM 653 C C . PHE A 1 96 ? -42.453 -3.872 58.616 1.00 89.38 96 PHE A C 1
ATOM 655 O O . PHE A 1 96 ? -41.786 -3.907 57.583 1.00 89.38 96 PHE A O 1
ATOM 662 N N . ILE A 1 97 ? -43.184 -2.808 58.960 1.00 89.62 97 ILE A N 1
ATOM 663 C CA . ILE A 1 97 ? -43.216 -1.573 58.166 1.00 89.62 97 ILE A CA 1
ATOM 664 C C . ILE A 1 97 ? -41.820 -0.945 58.107 1.00 89.62 97 ILE A C 1
ATOM 666 O O . ILE A 1 97 ? -41.361 -0.596 57.019 1.00 89.62 97 ILE A O 1
ATOM 670 N N . ASN A 1 98 ? -41.109 -0.862 59.236 1.00 91.00 98 ASN A N 1
ATOM 671 C CA . ASN A 1 98 ? -39.734 -0.359 59.264 1.00 91.00 98 ASN A CA 1
ATOM 672 C C . ASN A 1 98 ? -38.787 -1.229 58.431 1.00 91.00 98 ASN A C 1
ATOM 674 O O . ASN A 1 98 ? -37.968 -0.697 57.684 1.00 91.00 98 ASN A O 1
ATOM 678 N N . LYS A 1 99 ? -38.924 -2.558 58.502 1.00 94.31 99 LYS A N 1
ATOM 679 C CA . LYS A 1 99 ? -38.107 -3.482 57.710 1.00 94.31 99 LYS A CA 1
ATOM 680 C C . LYS A 1 99 ? -38.339 -3.324 56.206 1.00 94.31 99 LYS A C 1
ATOM 682 O O . LYS A 1 99 ? -37.369 -3.194 55.469 1.00 94.31 99 LYS A O 1
ATOM 687 N N . TRP A 1 100 ? -39.589 -3.284 55.747 1.00 94.94 100 TRP A N 1
ATOM 688 C CA . TRP A 1 100 ? -39.885 -3.065 54.327 1.00 94.94 100 TRP A CA 1
ATOM 689 C C . TRP A 1 100 ? -39.472 -1.676 53.851 1.00 94.94 100 TRP A C 1
ATOM 691 O O . TRP A 1 100 ? -39.040 -1.539 52.713 1.00 94.94 100 TRP A O 1
ATOM 701 N N . THR A 1 101 ? -39.559 -0.660 54.712 1.00 93.88 101 THR A N 1
ATOM 702 C CA . THR A 1 101 ? -39.084 0.693 54.388 1.00 93.88 101 THR A CA 1
ATOM 703 C C . THR A 1 101 ? -37.570 0.699 54.172 1.00 93.88 101 THR A C 1
ATOM 705 O O . THR A 1 101 ? -37.105 1.229 53.169 1.00 93.88 101 THR A O 1
ATOM 708 N N . LEU A 1 102 ? -36.809 0.045 55.056 1.00 95.44 102 LEU A N 1
ATOM 709 C CA . LEU A 1 102 ? -35.351 -0.047 54.945 1.00 95.44 102 LEU A CA 1
ATOM 710 C C . LEU A 1 102 ? -34.912 -0.907 53.750 1.00 95.44 102 LEU A C 1
ATOM 712 O O . LEU A 1 102 ? -33.996 -0.531 53.025 1.00 95.44 102 LEU A O 1
ATOM 716 N N . GLU A 1 103 ? -35.591 -2.030 53.499 1.00 95.44 103 GLU A N 1
ATOM 717 C CA . GLU A 1 103 ? -35.350 -2.853 52.307 1.00 95.44 103 GLU A CA 1
ATOM 718 C C . GLU A 1 103 ? -35.662 -2.081 51.017 1.00 95.44 103 GLU A C 1
ATOM 720 O O . GLU A 1 103 ? -34.923 -2.198 50.042 1.00 95.44 103 GLU A O 1
ATOM 725 N N . LEU A 1 104 ? -36.720 -1.264 51.001 1.00 95.75 104 LEU A N 1
ATOM 726 C CA . LEU A 1 104 ? -37.075 -0.446 49.843 1.00 95.75 104 LEU A CA 1
ATOM 727 C C . LEU A 1 104 ? -36.050 0.668 49.595 1.00 95.75 104 LEU A C 1
ATOM 729 O O . LEU A 1 104 ? -35.659 0.866 48.448 1.00 95.75 104 LEU A O 1
ATOM 733 N N . GLU A 1 105 ? -35.561 1.328 50.646 1.00 94.31 105 GLU A N 1
ATOM 734 C CA . GLU A 1 105 ? -34.493 2.334 50.551 1.00 94.31 105 GLU A CA 1
ATOM 735 C C . GLU A 1 105 ? -33.170 1.714 50.053 1.00 94.31 105 GLU A C 1
ATOM 737 O O . GLU A 1 105 ? -32.471 2.277 49.205 1.00 94.31 105 GLU A O 1
ATOM 742 N N . GLU A 1 106 ? -32.838 0.499 50.502 1.00 95.44 106 GLU A N 1
ATOM 743 C CA . GLU A 1 106 ? -31.666 -0.227 50.008 1.00 95.44 106 GLU A CA 1
ATOM 744 C C . GLU A 1 106 ? -31.822 -0.655 48.538 1.00 95.44 106 GLU A C 1
ATOM 746 O O . GLU A 1 106 ? -30.890 -0.493 47.741 1.00 95.44 106 GLU A O 1
ATOM 751 N N . GLN A 1 107 ? -33.001 -1.144 48.140 1.00 95.69 107 GLN A N 1
ATOM 752 C CA . GLN A 1 107 ? -33.290 -1.469 46.740 1.00 95.69 107 GLN A CA 1
ATOM 753 C C . GLN A 1 107 ? -33.285 -0.225 45.846 1.00 95.69 107 GLN A C 1
ATOM 755 O O . GLN A 1 107 ? -32.771 -0.294 44.731 1.00 95.69 107 GLN A O 1
ATOM 760 N N . GLU A 1 108 ? -33.781 0.919 46.319 1.00 95.25 108 GLU A N 1
ATOM 761 C CA . GLU A 1 108 ? -33.721 2.194 45.596 1.00 95.25 108 GLU A CA 1
ATOM 762 C C . GLU A 1 108 ? -32.268 2.598 45.310 1.00 95.25 108 GLU A C 1
ATOM 764 O O . GLU A 1 108 ? -31.911 2.955 44.178 1.00 95.25 108 GLU A O 1
ATOM 769 N N . LYS A 1 109 ? -31.393 2.472 46.313 1.00 96.12 109 LYS A N 1
ATOM 770 C CA . LYS A 1 109 ? -29.963 2.754 46.159 1.00 96.12 109 LYS A CA 1
ATOM 771 C C . LYS A 1 109 ? -29.301 1.809 45.155 1.00 96.12 109 LYS A C 1
ATOM 773 O O . LYS A 1 109 ? -28.533 2.262 44.301 1.00 96.12 109 LYS A O 1
ATOM 778 N N . LEU A 1 110 ? -29.588 0.508 45.239 1.00 96.25 110 LEU A N 1
ATOM 779 C CA . LEU A 1 110 ? -29.057 -0.490 44.305 1.00 96.25 110 LEU A CA 1
ATOM 780 C C . LEU A 1 110 ? -29.560 -0.255 42.880 1.00 96.25 110 LEU A C 1
ATOM 782 O O . LEU A 1 110 ? -28.761 -0.295 41.945 1.00 96.25 110 LEU A O 1
ATOM 786 N N . PHE A 1 111 ? -30.844 0.051 42.712 1.00 97.44 111 PHE A N 1
ATOM 787 C CA . PHE A 1 111 ? -31.442 0.357 41.417 1.00 97.44 111 PHE A CA 1
ATOM 788 C C . PHE A 1 111 ? -30.801 1.595 40.784 1.00 97.44 111 PHE A C 1
ATOM 790 O O . PHE A 1 111 ? -30.407 1.560 39.621 1.00 97.44 111 PHE A O 1
ATOM 797 N N . THR A 1 112 ? -30.607 2.663 41.560 1.00 96.75 112 THR A N 1
ATOM 798 C CA . THR A 1 112 ? -29.953 3.890 41.078 1.00 96.75 112 THR A CA 1
ATOM 799 C C . THR A 1 112 ? -28.503 3.624 40.662 1.00 96.75 112 THR A C 1
ATOM 801 O O . THR A 1 112 ? -28.041 4.099 39.619 1.00 96.75 112 THR A O 1
ATOM 804 N N . ASN A 1 113 ? -27.774 2.817 41.440 1.00 96.75 113 ASN A N 1
ATOM 805 C CA . ASN A 1 113 ? -26.406 2.430 41.102 1.00 96.75 113 ASN A CA 1
ATOM 806 C C . ASN A 1 113 ? -26.348 1.577 39.823 1.00 96.75 113 ASN A C 1
ATOM 808 O O . ASN A 1 113 ? -25.524 1.842 38.948 1.00 96.75 113 ASN A O 1
ATOM 812 N N . GLN A 1 114 ? -27.249 0.603 39.685 1.00 97.19 114 GLN A N 1
ATOM 813 C CA . GLN A 1 114 ? -27.356 -0.228 38.487 1.00 97.19 114 GLN A CA 1
ATOM 814 C C . GLN A 1 114 ? -27.738 0.599 37.260 1.00 97.19 114 GLN A C 1
ATOM 816 O O . GLN A 1 114 ? -27.099 0.456 36.223 1.00 97.19 114 GLN A O 1
ATOM 821 N N . ALA A 1 115 ? -28.702 1.514 37.371 1.00 97.62 115 ALA A N 1
ATOM 822 C CA . ALA A 1 115 ? -29.071 2.417 36.283 1.00 97.62 115 ALA A CA 1
ATOM 823 C C . ALA A 1 115 ? -27.877 3.274 35.830 1.00 97.62 115 ALA A C 1
ATOM 825 O O . ALA A 1 115 ? -27.662 3.461 34.633 1.00 97.62 115 ALA A O 1
ATOM 826 N N . THR A 1 116 ? -27.047 3.726 36.777 1.00 97.25 116 THR A N 1
ATOM 827 C CA . THR A 1 116 ? -25.813 4.467 36.474 1.00 97.25 116 THR A CA 1
ATOM 828 C C . THR A 1 116 ? -24.783 3.586 35.758 1.00 97.25 116 THR A C 1
ATOM 830 O O . THR A 1 116 ? -24.184 4.020 34.776 1.00 97.25 116 THR A O 1
ATOM 833 N N . GLN A 1 117 ? -24.594 2.336 36.197 1.00 97.75 117 GLN A N 1
ATOM 834 C CA . GLN A 1 117 ? -23.697 1.387 35.522 1.00 97.75 117 GLN A CA 1
ATOM 835 C C . GLN A 1 117 ? -24.175 1.035 34.112 1.00 97.75 117 GLN A C 1
ATOM 837 O O . GLN A 1 117 ? -23.371 1.028 33.185 1.00 97.75 117 GLN A O 1
ATOM 842 N N . VAL A 1 118 ? -25.476 0.799 33.929 1.00 97.88 118 VAL A N 1
ATOM 843 C CA . VAL A 1 118 ? -26.064 0.533 32.611 1.00 97.88 118 VAL A CA 1
ATOM 844 C C . VAL A 1 118 ? -25.866 1.732 31.687 1.00 97.88 118 VAL A C 1
ATOM 846 O O . VAL A 1 118 ? -25.483 1.543 30.540 1.00 97.88 118 VAL A O 1
ATOM 849 N N . ASN A 1 119 ? -26.027 2.962 32.184 1.00 97.38 119 ASN A N 1
ATOM 850 C CA . ASN A 1 119 ? -25.739 4.168 31.406 1.00 97.38 119 ASN A CA 1
ATOM 851 C C . ASN A 1 119 ? -24.248 4.271 31.017 1.00 97.38 119 ASN A C 1
ATOM 853 O O . ASN A 1 119 ? -23.918 4.625 29.886 1.00 97.38 119 ASN A O 1
ATOM 857 N N . ALA A 1 120 ? -23.328 3.912 31.918 1.00 97.62 120 ALA A N 1
ATOM 858 C CA . ALA A 1 120 ? -21.899 3.868 31.603 1.00 97.62 120 ALA A CA 1
ATOM 859 C C . ALA A 1 120 ? -21.574 2.813 30.528 1.00 97.62 120 ALA A C 1
ATOM 861 O O . ALA A 1 120 ? -20.785 3.078 29.618 1.00 97.62 120 ALA A O 1
ATOM 862 N N . TRP A 1 121 ? -22.199 1.636 30.602 1.00 97.94 121 TRP A N 1
ATOM 863 C CA . TRP A 1 121 ? -22.061 0.597 29.580 1.00 97.94 121 TRP A CA 1
ATOM 864 C C . TRP A 1 121 ? -22.668 1.013 28.240 1.00 97.94 121 TRP A C 1
ATOM 866 O O . TRP A 1 121 ? -22.056 0.745 27.210 1.00 97.94 121 TRP A O 1
ATOM 876 N N . ASP A 1 122 ? -23.804 1.708 28.244 1.00 98.19 122 ASP A N 1
ATOM 877 C CA . ASP A 1 122 ? -24.437 2.229 27.030 1.00 98.19 122 ASP A CA 1
ATOM 878 C C . ASP A 1 122 ? -23.543 3.259 26.324 1.00 98.19 122 ASP A C 1
ATOM 880 O O . ASP A 1 122 ? -23.267 3.136 25.133 1.00 98.19 122 ASP A O 1
ATOM 884 N N . ASN A 1 123 ? -22.953 4.196 27.074 1.00 97.50 123 ASN A N 1
ATOM 885 C CA . ASN A 1 123 ? -21.979 5.140 26.519 1.00 97.50 123 ASN A CA 1
ATOM 886 C C . ASN A 1 123 ? -20.750 4.436 25.919 1.00 97.50 123 ASN A C 1
ATOM 888 O O . ASN A 1 123 ? -20.268 4.820 24.852 1.00 97.50 123 ASN A O 1
ATOM 892 N N . MET A 1 124 ? -20.237 3.390 26.576 1.00 97.75 124 MET A N 1
ATOM 893 C CA . MET A 1 124 ? -19.117 2.610 26.041 1.00 97.75 124 MET A CA 1
ATOM 894 C C . MET A 1 124 ? -19.514 1.835 24.777 1.00 97.75 124 MET A C 1
ATOM 896 O O . MET A 1 124 ? -18.714 1.732 23.844 1.00 97.75 124 MET A O 1
ATOM 900 N N . LEU A 1 125 ? -20.738 1.306 24.730 1.00 98.12 125 LEU A N 1
ATOM 901 C CA . LEU A 1 125 ? -21.278 0.614 23.566 1.00 98.12 125 LEU A CA 1
ATOM 902 C C . LEU A 1 125 ? -21.417 1.568 22.378 1.00 98.12 125 LEU A C 1
ATOM 904 O O . LEU A 1 125 ? -20.977 1.221 21.285 1.00 98.12 125 LEU A O 1
ATOM 908 N N . LEU A 1 126 ? -21.946 2.774 22.599 1.00 97.94 126 LEU A N 1
ATOM 909 C CA . LEU A 1 126 ? -22.046 3.817 21.577 1.00 97.94 126 LEU A CA 1
ATOM 910 C C . LEU A 1 126 ? -20.665 4.218 21.047 1.00 97.94 126 LEU A C 1
ATOM 912 O O . LEU A 1 126 ? -20.444 4.170 19.839 1.00 97.94 126 LEU A O 1
ATOM 916 N N . ALA A 1 127 ? -19.703 4.502 21.931 1.00 97.75 127 ALA A N 1
ATOM 917 C CA . ALA A 1 127 ? -18.341 4.861 21.529 1.00 97.75 127 ALA A CA 1
ATOM 918 C C . ALA A 1 127 ? -17.638 3.739 20.742 1.00 97.75 127 ALA A C 1
ATOM 920 O O . ALA A 1 127 ? -16.878 3.994 19.806 1.00 97.75 127 ALA A O 1
ATOM 921 N N . ASN A 1 128 ? -17.877 2.476 21.105 1.00 98.06 128 ASN A N 1
ATOM 922 C CA . ASN A 1 128 ? -17.375 1.341 20.335 1.00 98.06 128 ASN A CA 1
ATOM 923 C C . ASN A 1 128 ? -18.116 1.192 18.999 1.00 98.06 128 ASN A C 1
ATOM 925 O O . ASN A 1 128 ? -17.478 0.882 17.997 1.00 98.06 128 ASN A O 1
ATOM 929 N N . GLY A 1 129 ? -19.423 1.454 18.963 1.00 98.25 129 GLY A N 1
ATOM 930 C CA . GLY A 1 129 ? -20.223 1.486 17.741 1.00 98.25 129 GLY A CA 1
ATOM 931 C C . GLY A 1 129 ? -19.691 2.502 16.732 1.00 98.25 129 GLY A C 1
ATOM 932 O O . GLY A 1 129 ? -19.460 2.147 15.579 1.00 98.25 129 GLY A O 1
ATOM 933 N N . GLU A 1 130 ? -19.387 3.723 17.173 1.00 97.75 130 GLU A N 1
ATOM 934 C CA . GLU A 1 130 ? -18.769 4.757 16.333 1.00 97.75 130 GLU A CA 1
ATOM 935 C C . GLU A 1 130 ? -17.409 4.312 15.778 1.00 97.75 130 GLU A C 1
ATOM 937 O O . GLU A 1 130 ? -17.149 4.450 14.582 1.00 97.75 130 GLU A O 1
ATOM 942 N N . LYS A 1 131 ? -16.555 3.700 16.611 1.00 98.19 131 LYS A N 1
ATOM 943 C CA . LYS A 1 131 ? -15.269 3.141 16.155 1.00 98.19 131 LYS A CA 1
ATOM 944 C C . LYS A 1 131 ? -15.450 2.023 15.132 1.00 98.19 131 LYS A C 1
ATOM 946 O O . LYS A 1 131 ? -14.664 1.940 14.194 1.00 98.19 131 LYS A O 1
ATOM 951 N N . ILE A 1 132 ? -16.459 1.167 15.300 1.00 98.25 132 ILE A N 1
ATOM 952 C CA . ILE A 1 132 ? -16.767 0.088 14.352 1.00 98.25 132 ILE A CA 1
ATOM 953 C C . ILE A 1 132 ? -17.216 0.669 13.010 1.00 98.25 132 ILE A C 1
ATOM 955 O O . ILE A 1 132 ? -16.772 0.186 11.971 1.00 98.25 132 ILE A O 1
ATOM 959 N N . VAL A 1 133 ? -18.048 1.713 13.018 1.00 98.12 133 VAL A N 1
ATOM 960 C CA . VAL A 1 133 ? -18.472 2.401 11.790 1.00 98.12 133 VAL A CA 1
ATOM 961 C C . VAL A 1 133 ? -17.274 3.051 11.096 1.00 98.12 133 VAL A C 1
ATOM 963 O O . VAL A 1 133 ? -17.048 2.786 9.919 1.00 98.12 133 VAL A O 1
ATOM 966 N N . ALA A 1 134 ? -16.442 3.800 11.826 1.00 98.06 134 ALA A N 1
ATOM 967 C CA . ALA A 1 134 ? -15.236 4.415 11.268 1.00 98.06 134 ALA A CA 1
ATOM 968 C C . ALA A 1 134 ? -14.254 3.372 10.701 1.00 98.06 134 ALA A C 1
ATOM 970 O O . ALA A 1 134 ? -13.671 3.562 9.633 1.00 98.06 134 ALA A O 1
ATOM 971 N N . LEU A 1 135 ? -14.093 2.236 11.388 1.00 98.25 135 LEU A N 1
ATOM 972 C CA . LEU A 1 135 ? -13.287 1.122 10.894 1.00 98.25 135 LEU A CA 1
ATOM 973 C C . LEU A 1 135 ? -13.891 0.518 9.621 1.00 98.25 135 LEU A C 1
ATOM 975 O O . LEU A 1 135 ? -13.152 0.209 8.692 1.00 98.25 135 LEU A O 1
ATOM 979 N N . ASN A 1 136 ? -15.214 0.356 9.554 1.00 98.12 136 ASN A N 1
ATOM 980 C CA . ASN A 1 136 ? -15.884 -0.150 8.361 1.00 98.12 136 ASN A CA 1
ATOM 981 C C . ASN A 1 136 ? -15.669 0.776 7.158 1.00 98.12 136 ASN A C 1
ATOM 983 O O . ASN A 1 136 ? -15.301 0.294 6.089 1.00 98.12 136 ASN A O 1
ATOM 987 N N . GLU A 1 137 ? -15.810 2.089 7.343 1.00 98.12 137 GLU A N 1
ATOM 988 C CA . GLU A 1 137 ? -15.526 3.082 6.302 1.00 98.12 137 GLU A CA 1
ATOM 989 C C . GLU A 1 137 ? -14.069 3.000 5.824 1.00 98.12 137 GLU A C 1
ATOM 991 O O . GLU A 1 137 ? -13.813 2.946 4.618 1.00 98.12 137 GLU A O 1
ATOM 996 N N . ALA A 1 138 ? -13.111 2.909 6.753 1.00 98.00 138 ALA A N 1
ATOM 997 C CA . ALA A 1 138 ? -11.698 2.740 6.421 1.00 98.00 138 ALA A CA 1
ATOM 998 C C . ALA A 1 138 ? -11.438 1.436 5.647 1.00 98.00 138 ALA A C 1
ATOM 1000 O O . ALA A 1 138 ? -10.705 1.442 4.660 1.00 98.00 138 ALA A O 1
ATOM 1001 N N . VAL A 1 139 ? -12.071 0.327 6.039 1.00 98.44 139 VAL A N 1
ATOM 1002 C CA . VAL A 1 139 ? -11.954 -0.966 5.345 1.00 98.44 139 VAL A CA 1
ATOM 1003 C C . VAL A 1 139 ? -12.544 -0.900 3.939 1.00 98.44 139 VAL A C 1
ATOM 1005 O O . VAL A 1 139 ? -11.941 -1.426 3.005 1.00 98.44 139 VAL A O 1
ATOM 1008 N N . VAL A 1 140 ? -13.690 -0.242 3.750 1.00 98.31 140 VAL A N 1
ATOM 1009 C CA . VAL A 1 140 ? -14.276 -0.048 2.414 1.00 98.31 140 VAL A CA 1
ATOM 1010 C C . VAL A 1 140 ? -13.342 0.784 1.537 1.00 98.31 140 VAL A C 1
ATOM 1012 O O . VAL A 1 140 ? -13.121 0.418 0.382 1.00 98.31 140 VAL A O 1
ATOM 1015 N N . LYS A 1 141 ? -12.741 1.847 2.084 1.00 98.06 141 LYS A N 1
ATOM 1016 C CA . LYS A 1 141 ? -11.752 2.663 1.372 1.00 98.06 141 LYS A CA 1
ATOM 1017 C C . LYS A 1 141 ? -10.526 1.841 0.960 1.00 98.06 141 LYS A C 1
ATOM 1019 O O . LYS A 1 141 ? -10.189 1.827 -0.218 1.00 98.06 141 LYS A O 1
ATOM 1024 N N . VAL A 1 142 ? -9.915 1.105 1.890 1.00 98.44 142 VAL A N 1
ATOM 1025 C CA . VAL A 1 142 ? -8.755 0.241 1.600 1.00 98.44 142 VAL A CA 1
ATOM 1026 C C . VAL A 1 142 ? -9.112 -0.832 0.571 1.00 98.44 142 VAL A C 1
ATOM 1028 O O . VAL A 1 142 ? -8.323 -1.121 -0.321 1.00 98.44 142 VAL A O 1
ATOM 1031 N N . LYS A 1 143 ? -10.322 -1.399 0.629 1.00 97.88 143 LYS A N 1
ATOM 1032 C CA . LYS A 1 143 ? -10.784 -2.370 -0.369 1.00 97.88 143 LYS A CA 1
ATOM 1033 C C . LYS A 1 143 ? -10.929 -1.746 -1.760 1.00 97.88 143 LYS A C 1
ATOM 1035 O O . LYS A 1 143 ? -10.617 -2.403 -2.750 1.00 97.88 143 LYS A O 1
ATOM 1040 N N . ALA A 1 144 ? -11.402 -0.504 -1.843 1.00 97.88 144 ALA A N 1
ATOM 1041 C CA . ALA A 1 144 ? -11.474 0.223 -3.105 1.00 97.88 144 ALA A CA 1
ATOM 1042 C C . ALA A 1 144 ? -10.071 0.514 -3.665 1.00 97.88 144 ALA A C 1
ATOM 1044 O O . ALA A 1 144 ? -9.842 0.282 -4.849 1.00 97.88 144 ALA A O 1
ATOM 1045 N N . GLU A 1 145 ? -9.132 0.943 -2.817 1.00 97.75 145 GLU A N 1
ATOM 1046 C CA . GLU A 1 145 ? -7.726 1.163 -3.189 1.00 97.75 145 GLU A CA 1
ATOM 1047 C C . GLU A 1 145 ? -7.046 -0.136 -3.649 1.00 97.75 145 GLU A C 1
ATOM 1049 O O . GLU A 1 145 ? -6.397 -0.146 -4.691 1.00 97.75 145 GLU A O 1
ATOM 1054 N N . GLN A 1 146 ? -7.262 -1.253 -2.948 1.00 97.56 146 GLN A N 1
ATOM 1055 C CA . GLN A 1 146 ? -6.753 -2.566 -3.355 1.00 97.56 146 GLN A CA 1
ATOM 1056 C C . GLN A 1 146 ? -7.300 -2.989 -4.723 1.00 97.56 146 GLN A C 1
ATOM 1058 O O . GLN A 1 146 ? -6.556 -3.502 -5.549 1.00 97.56 146 GLN A O 1
ATOM 1063 N N . ASN A 1 147 ? -8.595 -2.773 -4.974 1.00 98.06 147 ASN A N 1
ATOM 1064 C CA . ASN A 1 147 ? -9.203 -3.099 -6.263 1.00 98.06 147 ASN A CA 1
ATOM 1065 C C . ASN A 1 147 ? -8.670 -2.206 -7.395 1.00 98.06 147 ASN A C 1
ATOM 1067 O O . ASN A 1 147 ? -8.489 -2.683 -8.509 1.00 98.06 147 ASN A O 1
ATOM 1071 N N . ALA A 1 148 ? -8.400 -0.927 -7.119 1.00 97.81 148 ALA A N 1
ATOM 1072 C CA . ALA A 1 148 ? -7.754 -0.039 -8.081 1.00 97.81 148 ALA A CA 1
ATOM 1073 C C . ALA A 1 148 ? -6.3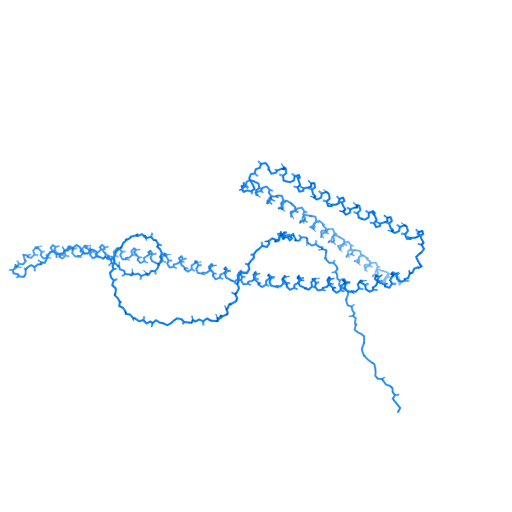20 -0.499 -8.396 1.00 97.81 148 ALA A C 1
ATOM 1075 O O . ALA A 1 148 ? -5.956 -0.587 -9.563 1.00 97.81 148 ALA A O 1
ATOM 1076 N N . MET A 1 149 ? -5.541 -0.876 -7.376 1.00 97.88 149 MET A N 1
ATOM 1077 C CA . MET A 1 149 ? -4.194 -1.427 -7.564 1.00 97.88 149 MET A CA 1
ATOM 1078 C C . MET A 1 149 ? -4.216 -2.728 -8.375 1.00 97.88 149 MET A C 1
ATOM 1080 O O . MET A 1 149 ? -3.382 -2.907 -9.253 1.00 97.88 149 MET A O 1
ATOM 1084 N N . GLU A 1 150 ? -5.177 -3.621 -8.126 1.00 97.94 150 GLU A N 1
ATOM 1085 C CA . GLU A 1 150 ? -5.334 -4.855 -8.908 1.00 97.94 150 GLU A CA 1
ATOM 1086 C C . GLU A 1 150 ? -5.599 -4.553 -10.390 1.00 97.94 150 GLU A C 1
ATOM 1088 O O . GLU A 1 150 ? -4.972 -5.145 -11.264 1.00 97.94 150 GLU A O 1
ATOM 1093 N N . GLN A 1 151 ? -6.462 -3.574 -10.682 1.00 97.88 151 GLN A N 1
ATOM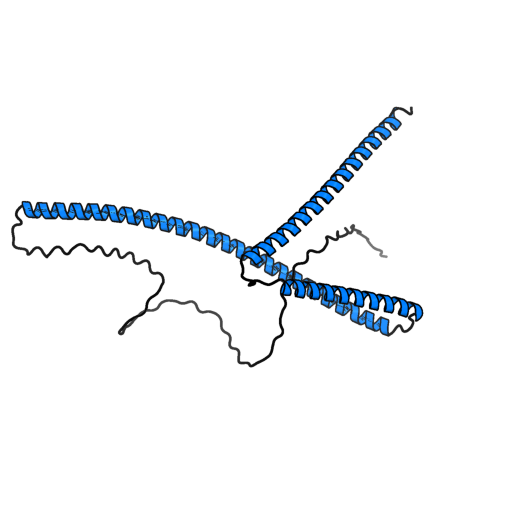 1094 C CA . GLN A 1 151 ? -6.721 -3.129 -12.055 1.00 97.88 151 GLN A CA 1
ATOM 1095 C C . GLN A 1 151 ? -5.475 -2.521 -12.710 1.00 97.88 151 GLN A C 1
ATOM 1097 O O . GLN A 1 151 ? -5.215 -2.775 -13.885 1.00 97.88 151 GLN A O 1
ATOM 1102 N N . GLU A 1 152 ? -4.684 -1.740 -11.970 1.00 97.75 152 GLU A N 1
ATOM 1103 C CA . GLU A 1 152 ? -3.409 -1.211 -12.467 1.00 97.75 152 GLU A CA 1
ATOM 1104 C C . GLU A 1 152 ? -2.398 -2.333 -12.748 1.00 97.75 152 GLU A C 1
ATOM 1106 O O . GLU A 1 152 ? -1.714 -2.296 -13.770 1.00 97.75 152 GLU A O 1
ATOM 1111 N N . LEU A 1 153 ? -2.322 -3.359 -11.894 1.00 97.94 153 LEU A N 1
ATOM 1112 C CA . LEU A 1 153 ? -1.459 -4.524 -12.109 1.00 97.94 153 LEU A CA 1
ATOM 1113 C C . LEU A 1 153 ? -1.902 -5.358 -13.317 1.00 97.94 153 LEU A C 1
ATOM 1115 O O . LEU A 1 153 ? -1.054 -5.787 -14.105 1.00 97.94 153 LEU A O 1
ATOM 1119 N N . GLU A 1 154 ? -3.207 -5.561 -13.500 1.00 98.00 154 GLU A N 1
ATOM 1120 C CA . GLU A 1 154 ? -3.761 -6.226 -14.683 1.00 98.00 154 GLU A CA 1
ATOM 1121 C C . GLU A 1 154 ? -3.446 -5.421 -15.951 1.00 98.00 154 GLU A C 1
ATOM 1123 O O . GLU A 1 154 ? -2.993 -5.982 -16.948 1.00 98.00 154 GLU A O 1
ATOM 1128 N N . PHE A 1 155 ? -3.574 -4.093 -15.893 1.00 98.00 155 PHE A N 1
ATOM 1129 C CA . PHE A 1 155 ? -3.214 -3.200 -16.991 1.00 98.00 155 PHE A CA 1
ATOM 1130 C C . PHE A 1 155 ? -1.717 -3.250 -17.336 1.00 98.00 155 PHE A C 1
ATOM 1132 O O . PHE A 1 155 ? -1.368 -3.335 -18.513 1.00 98.00 155 PHE A O 1
ATOM 1139 N N . ILE A 1 156 ? -0.823 -3.245 -16.341 1.00 97.94 156 ILE A N 1
ATOM 1140 C CA . ILE A 1 156 ? 0.626 -3.404 -16.561 1.00 97.94 156 ILE A CA 1
ATOM 1141 C C . ILE A 1 156 ? 0.929 -4.778 -17.171 1.00 97.94 156 ILE A C 1
ATOM 1143 O O . ILE A 1 156 ? 1.734 -4.881 -18.094 1.00 97.94 156 ILE A O 1
ATOM 1147 N N . THR A 1 157 ? 0.267 -5.833 -16.698 1.00 97.62 157 THR A N 1
ATOM 1148 C CA . THR A 1 157 ? 0.443 -7.193 -17.231 1.00 97.62 157 THR A CA 1
ATOM 1149 C C . THR A 1 157 ? -0.016 -7.283 -18.686 1.00 97.62 157 THR A C 1
ATOM 1151 O O . THR A 1 157 ? 0.679 -7.869 -19.518 1.00 97.62 157 THR A O 1
ATOM 1154 N N . ALA A 1 158 ? -1.144 -6.652 -19.018 1.00 97.56 158 ALA A N 1
ATOM 1155 C CA . ALA A 1 158 ? -1.624 -6.546 -20.389 1.00 97.56 158 ALA A CA 1
ATOM 1156 C C . ALA A 1 158 ? -0.622 -5.789 -21.274 1.00 97.56 158 ALA A C 1
ATOM 1158 O O . ALA A 1 158 ? -0.288 -6.280 -22.347 1.00 97.56 158 ALA A O 1
ATOM 1159 N N . GLN A 1 159 ? -0.067 -4.665 -20.801 1.00 97.75 159 GLN A N 1
ATOM 1160 C CA . GLN A 1 159 ? 0.982 -3.938 -21.528 1.00 97.75 159 GLN A CA 1
ATOM 1161 C C . GLN A 1 159 ? 2.250 -4.770 -21.736 1.00 97.75 159 GLN A C 1
ATOM 1163 O O . GLN A 1 159 ? 2.819 -4.740 -22.822 1.00 97.75 159 GLN A O 1
ATOM 1168 N N . HIS A 1 160 ? 2.708 -5.509 -20.722 1.00 96.69 160 HIS A N 1
ATOM 1169 C CA . HIS A 1 160 ? 3.861 -6.398 -20.873 1.00 96.69 160 HIS A CA 1
ATOM 1170 C C . HIS A 1 160 ? 3.592 -7.493 -21.909 1.00 96.69 160 HIS A C 1
ATOM 1172 O O . HIS A 1 160 ? 4.460 -7.765 -22.731 1.00 96.69 160 HIS A O 1
ATOM 1178 N N . THR A 1 161 ? 2.383 -8.060 -21.911 1.00 97.31 161 THR A N 1
ATOM 1179 C CA . THR A 1 161 ? 1.979 -9.085 -22.885 1.00 97.31 161 THR A CA 1
ATOM 1180 C C . THR A 1 161 ? 1.907 -8.509 -24.302 1.00 97.31 161 THR A C 1
ATOM 1182 O O . THR A 1 161 ? 2.427 -9.113 -25.232 1.00 97.31 161 THR A O 1
ATOM 1185 N N . GLU A 1 162 ? 1.320 -7.320 -24.477 1.00 96.56 162 GLU A N 1
ATOM 1186 C CA . GLU A 1 162 ? 1.257 -6.631 -25.774 1.00 96.56 162 GLU A CA 1
ATOM 1187 C C . GLU A 1 162 ? 2.657 -6.258 -26.283 1.00 96.56 162 GLU A C 1
ATOM 1189 O O . GLU A 1 162 ? 2.955 -6.420 -27.467 1.00 96.56 162 GLU A O 1
ATOM 1194 N N . LEU A 1 163 ? 3.540 -5.789 -25.394 1.00 96.69 163 LEU A N 1
ATOM 1195 C CA . LEU A 1 163 ? 4.926 -5.482 -25.739 1.00 96.69 163 LEU A CA 1
ATOM 1196 C C . LEU A 1 163 ? 5.680 -6.745 -26.173 1.00 96.69 163 LEU A C 1
ATOM 1198 O O . LEU A 1 163 ? 6.383 -6.706 -27.180 1.00 96.69 163 LEU A O 1
ATOM 1202 N N . GLU A 1 164 ? 5.516 -7.857 -25.455 1.00 96.12 164 GLU A N 1
ATOM 1203 C CA . GLU A 1 164 ? 6.092 -9.152 -25.828 1.00 96.12 164 GLU A CA 1
ATOM 1204 C C . GLU A 1 164 ? 5.562 -9.618 -27.194 1.00 96.12 164 GLU A C 1
ATOM 1206 O O . GLU A 1 164 ? 6.350 -9.954 -28.080 1.00 96.12 164 GLU A O 1
ATOM 1211 N N . GLU A 1 165 ? 4.248 -9.529 -27.424 1.00 96.69 165 GLU A N 1
ATOM 1212 C CA . GLU A 1 165 ? 3.622 -9.860 -28.709 1.00 96.69 165 GLU A CA 1
ATOM 1213 C C . GLU A 1 165 ? 4.128 -8.969 -29.856 1.00 96.69 165 GLU A C 1
ATOM 1215 O O . GLU A 1 165 ? 4.292 -9.449 -30.976 1.00 96.69 165 GLU A O 1
ATOM 1220 N N . CYS A 1 166 ? 4.434 -7.693 -29.594 1.00 95.31 166 CYS A N 1
ATOM 1221 C CA . CYS A 1 166 ? 5.020 -6.784 -30.582 1.00 95.31 166 CYS A CA 1
ATOM 1222 C C . CYS A 1 166 ? 6.504 -7.072 -30.862 1.00 95.31 166 CYS A C 1
ATOM 1224 O O . CYS A 1 166 ? 6.965 -6.860 -31.987 1.00 95.31 166 CYS A O 1
ATOM 1226 N N . ILE A 1 167 ? 7.264 -7.533 -29.866 1.00 95.62 167 ILE A N 1
ATOM 1227 C CA . ILE A 1 167 ? 8.700 -7.825 -29.991 1.00 95.62 167 ILE A CA 1
ATOM 1228 C C . ILE A 1 167 ? 8.936 -9.104 -30.805 1.00 95.62 167 ILE A C 1
ATOM 1230 O O . ILE A 1 167 ? 9.777 -9.094 -31.702 1.00 95.62 167 ILE A O 1
ATOM 1234 N N . VAL A 1 168 ? 8.164 -10.170 -30.576 1.00 95.06 168 VAL A N 1
ATOM 1235 C CA . VAL A 1 168 ? 8.320 -11.466 -31.270 1.00 95.06 168 VAL A CA 1
ATOM 1236 C C . VAL A 1 168 ? 8.395 -11.358 -32.810 1.00 95.06 168 VAL A C 1
ATOM 1238 O O . VAL A 1 168 ? 9.330 -11.904 -33.404 1.00 95.06 168 VAL A O 1
ATOM 1241 N N . PRO A 1 169 ? 7.482 -10.659 -33.518 1.00 93.25 169 PRO A N 1
ATOM 1242 C CA . PRO A 1 169 ? 7.573 -10.517 -34.970 1.00 93.25 169 PRO A CA 1
ATOM 1243 C C . PRO A 1 169 ? 8.756 -9.639 -35.400 1.00 93.25 169 PRO A C 1
ATOM 1245 O O . PRO A 1 169 ? 9.343 -9.889 -36.454 1.00 93.25 169 PRO A O 1
ATOM 1248 N N . LEU A 1 170 ? 9.148 -8.641 -34.598 1.00 90.81 170 LEU A N 1
ATOM 1249 C CA . LEU A 1 170 ? 10.337 -7.824 -34.868 1.00 90.81 170 LEU A CA 1
ATOM 1250 C C . LEU A 1 170 ? 11.618 -8.656 -34.756 1.00 90.81 170 LEU A C 1
ATOM 1252 O O . LEU A 1 170 ? 12.493 -8.541 -35.613 1.00 90.81 170 LEU A O 1
ATOM 1256 N N . GLU A 1 171 ? 11.713 -9.533 -33.757 1.00 89.44 171 GLU A N 1
ATOM 1257 C CA . GLU A 1 171 ? 12.809 -10.495 -33.614 1.00 89.44 171 GLU A CA 1
ATOM 1258 C C . GLU A 1 171 ? 12.849 -11.482 -34.788 1.00 89.44 171 GLU A C 1
ATOM 1260 O O . GLU A 1 171 ? 13.925 -11.793 -35.313 1.00 89.44 171 GLU A O 1
ATOM 1265 N N . GLN A 1 172 ? 11.685 -11.936 -35.261 1.00 89.88 172 GLN A N 1
ATOM 1266 C CA . GLN A 1 172 ? 11.582 -12.825 -36.417 1.00 89.88 172 GLN A CA 1
ATOM 1267 C C . GLN A 1 172 ? 12.040 -12.147 -37.722 1.00 89.88 172 GLN A C 1
ATOM 1269 O O . GLN A 1 172 ? 12.790 -12.744 -38.502 1.00 89.88 172 GLN A O 1
ATOM 1274 N N . GLU A 1 173 ? 11.638 -10.896 -37.957 1.00 87.56 173 GLU A N 1
ATOM 1275 C CA . GLU A 1 173 ? 12.082 -10.105 -39.111 1.00 87.56 173 GLU A CA 1
ATOM 1276 C C . GLU A 1 173 ? 13.568 -9.727 -39.015 1.00 87.56 173 GLU A C 1
ATOM 1278 O O . GLU A 1 173 ? 14.289 -9.778 -40.016 1.00 87.56 173 GLU A O 1
ATOM 1283 N N . LEU A 1 174 ? 14.075 -9.414 -37.819 1.00 81.62 174 LEU A N 1
ATOM 1284 C CA . LEU A 1 174 ? 15.502 -9.179 -37.593 1.00 81.62 174 LEU A CA 1
ATOM 1285 C C . LEU A 1 174 ? 16.326 -10.437 -37.898 1.00 81.62 174 LEU A C 1
ATOM 1287 O O . LEU A 1 174 ? 17.342 -10.353 -38.583 1.00 81.62 174 LEU A O 1
ATOM 1291 N N . SER A 1 175 ? 15.845 -11.610 -37.481 1.00 81.62 175 SER A N 1
ATOM 1292 C CA . SER A 1 175 ? 16.488 -12.901 -37.758 1.00 81.62 175 SER A CA 1
ATOM 1293 C C . SER A 1 175 ? 16.551 -13.229 -39.257 1.00 81.62 175 SER A C 1
ATOM 1295 O O . SER A 1 175 ? 17.483 -13.894 -39.710 1.00 81.62 175 SER A O 1
ATOM 1297 N N . ARG A 1 176 ? 15.585 -12.749 -40.057 1.00 80.25 176 ARG A N 1
ATOM 1298 C CA . ARG A 1 176 ? 15.618 -12.854 -41.530 1.00 80.25 176 ARG A CA 1
ATOM 1299 C C . ARG A 1 176 ? 16.620 -11.893 -42.176 1.00 80.25 176 ARG A C 1
ATOM 1301 O O . ARG A 1 176 ? 17.122 -12.189 -43.261 1.00 80.25 176 ARG A O 1
ATOM 1308 N N . ASN A 1 177 ? 16.922 -10.764 -41.541 1.00 70.62 177 ASN A N 1
ATOM 1309 C CA . ASN A 1 177 ? 17.830 -9.744 -42.060 1.00 70.62 177 ASN A CA 1
ATOM 1310 C C . ASN A 1 177 ? 19.296 -10.063 -41.704 1.00 70.62 177 ASN A C 1
ATOM 1312 O O . ASN A 1 177 ? 19.912 -9.446 -40.842 1.00 70.62 177 ASN A O 1
ATOM 1316 N N . VAL A 1 178 ? 19.888 -11.025 -42.421 1.00 61.16 178 VAL A N 1
ATOM 1317 C CA . VAL A 1 178 ? 21.273 -11.519 -42.230 1.00 61.16 178 VAL A CA 1
ATOM 1318 C C . VAL A 1 178 ? 22.332 -10.572 -42.827 1.00 61.16 178 VAL A C 1
ATOM 1320 O O . VAL A 1 178 ? 23.273 -11.004 -43.486 1.00 61.16 178 VAL A O 1
ATOM 1323 N N . GLN A 1 179 ? 22.193 -9.258 -42.667 1.00 62.19 179 GLN A N 1
ATOM 1324 C CA . GLN A 1 179 ? 23.233 -8.294 -43.061 1.00 62.19 179 GLN A CA 1
ATOM 1325 C C . GLN A 1 179 ? 23.530 -7.363 -41.889 1.00 62.19 179 GLN A C 1
ATOM 1327 O O . GLN A 1 179 ? 23.263 -6.165 -41.919 1.00 62.19 179 GLN A O 1
ATOM 1332 N N . ILE A 1 180 ? 24.073 -7.958 -40.830 1.00 63.53 180 ILE A N 1
ATOM 1333 C CA . ILE A 1 180 ? 24.663 -7.233 -39.711 1.00 63.53 180 ILE A CA 1
ATOM 1334 C C . ILE A 1 180 ? 26.162 -7.147 -39.991 1.00 63.53 180 ILE A C 1
ATOM 1336 O O . ILE A 1 180 ? 26.820 -8.161 -40.219 1.00 63.53 180 ILE A O 1
ATOM 1340 N N . ASP A 1 181 ? 26.688 -5.927 -39.993 1.00 74.50 181 ASP A N 1
ATOM 1341 C CA . ASP A 1 181 ? 28.123 -5.670 -39.951 1.00 74.50 181 ASP A CA 1
ATOM 1342 C C . ASP A 1 181 ? 28.728 -6.384 -38.728 1.00 74.50 181 ASP A C 1
ATOM 1344 O O . ASP A 1 181 ? 28.372 -6.091 -37.582 1.00 74.50 181 ASP A O 1
ATOM 1348 N N . LEU A 1 182 ? 29.593 -7.370 -38.983 1.00 76.00 182 LEU A N 1
ATOM 1349 C CA . LEU A 1 182 ? 30.096 -8.304 -37.976 1.00 76.00 182 LEU A CA 1
ATOM 1350 C C . LEU A 1 182 ? 30.894 -7.593 -36.871 1.00 76.00 182 LEU A C 1
ATOM 1352 O O . LEU A 1 182 ? 30.753 -7.956 -35.704 1.00 76.00 182 LEU A O 1
ATOM 1356 N N . GLU A 1 183 ? 31.675 -6.559 -37.202 1.00 78.12 183 GLU A N 1
ATOM 1357 C CA . GLU A 1 183 ? 32.436 -5.785 -36.204 1.00 78.12 183 GLU A CA 1
ATOM 1358 C C . GLU A 1 183 ? 31.507 -4.949 -35.312 1.00 78.12 183 GLU A C 1
ATOM 1360 O O . GLU A 1 183 ? 31.679 -4.870 -34.089 1.00 78.12 183 GLU A O 1
ATOM 1365 N N . ARG A 1 184 ? 30.457 -4.369 -35.905 1.00 83.00 184 ARG A N 1
ATOM 1366 C CA . ARG A 1 184 ? 29.440 -3.623 -35.157 1.00 83.00 184 ARG A CA 1
ATOM 1367 C C . ARG A 1 184 ? 28.633 -4.550 -34.242 1.00 83.00 184 ARG A C 1
ATOM 1369 O O . ARG A 1 184 ? 28.383 -4.191 -33.093 1.00 83.00 184 ARG A O 1
ATOM 1376 N N . GLY A 1 185 ? 28.285 -5.750 -34.709 1.00 82.50 185 GLY A N 1
ATOM 1377 C CA . GLY A 1 185 ? 27.621 -6.782 -33.905 1.00 82.50 185 GLY A CA 1
ATOM 1378 C C . GLY A 1 185 ? 28.451 -7.223 -32.695 1.00 82.50 185 GLY A C 1
ATOM 1379 O O . GLY A 1 185 ? 27.926 -7.298 -31.587 1.00 82.50 185 GLY A O 1
ATOM 1380 N N . GLN A 1 186 ? 29.760 -7.425 -32.873 1.00 86.44 186 GLN A N 1
ATOM 1381 C CA . GLN A 1 186 ? 30.676 -7.758 -31.773 1.00 86.44 186 GLN A CA 1
ATOM 1382 C C . GLN A 1 186 ? 30.739 -6.655 -30.708 1.00 86.44 186 GLN A C 1
ATOM 1384 O O . GLN A 1 186 ? 30.727 -6.950 -29.514 1.00 86.44 186 GLN A O 1
ATOM 1389 N N . THR A 1 187 ? 30.744 -5.385 -31.124 1.00 88.69 187 THR A N 1
ATOM 1390 C CA . THR A 1 187 ? 30.763 -4.247 -30.191 1.00 88.69 187 THR A CA 1
ATOM 1391 C C . THR A 1 187 ? 29.486 -4.186 -29.342 1.00 88.69 187 THR A C 1
ATOM 1393 O O . THR A 1 187 ? 29.564 -3.995 -28.128 1.00 88.69 187 THR A O 1
ATOM 1396 N N . TYR A 1 188 ? 28.307 -4.396 -29.941 1.00 90.31 188 TYR A N 1
ATOM 1397 C CA . TYR A 1 188 ? 27.046 -4.441 -29.187 1.00 90.31 188 TYR A CA 1
ATOM 1398 C C . TYR A 1 188 ? 26.909 -5.695 -28.319 1.00 90.31 188 TYR A C 1
ATOM 1400 O O . TYR A 1 188 ? 26.426 -5.588 -27.199 1.00 90.31 188 TYR A O 1
ATOM 1408 N N . SER A 1 189 ? 27.394 -6.851 -28.777 1.00 90.00 189 SER A N 1
ATOM 1409 C CA . SER A 1 189 ? 27.424 -8.077 -27.968 1.00 90.00 189 SER A CA 1
ATOM 1410 C C . SER A 1 189 ? 28.313 -7.924 -26.726 1.00 90.00 189 SER A C 1
ATOM 1412 O O . SER A 1 189 ? 27.959 -8.376 -25.636 1.00 90.00 189 SER A O 1
ATOM 1414 N N . MET A 1 190 ? 29.441 -7.213 -26.844 1.00 93.44 190 MET A N 1
ATOM 1415 C CA . MET A 1 190 ? 30.261 -6.856 -25.684 1.00 93.44 190 MET A CA 1
ATOM 1416 C C . MET A 1 190 ? 29.506 -5.931 -24.717 1.00 93.44 190 MET A C 1
ATOM 1418 O O . MET A 1 190 ? 29.582 -6.133 -23.506 1.00 93.44 190 MET A O 1
ATOM 1422 N N . ALA A 1 191 ? 28.760 -4.946 -25.231 1.00 95.31 191 ALA A N 1
ATOM 1423 C CA . ALA A 1 191 ? 27.934 -4.065 -24.403 1.00 95.31 191 ALA A CA 1
ATOM 1424 C C . ALA A 1 191 ? 26.807 -4.828 -23.678 1.00 95.31 191 ALA A C 1
ATOM 1426 O O . ALA A 1 191 ? 26.599 -4.608 -22.489 1.00 95.31 191 ALA A O 1
ATOM 1427 N N . GLU A 1 192 ? 26.136 -5.764 -24.354 1.00 92.88 192 GLU A N 1
ATOM 1428 C CA . GLU A 1 192 ? 25.128 -6.659 -23.766 1.00 92.88 192 GLU A CA 1
ATOM 1429 C C . GLU A 1 192 ? 25.726 -7.560 -22.675 1.00 92.88 192 GLU A C 1
ATOM 1431 O O . GLU A 1 192 ? 25.139 -7.738 -21.605 1.00 92.88 192 GLU A O 1
ATOM 1436 N N . THR A 1 193 ? 26.932 -8.085 -22.910 1.00 96.12 193 THR A N 1
ATOM 1437 C CA . THR A 1 193 ? 27.660 -8.882 -21.914 1.00 96.12 193 THR A CA 1
ATOM 1438 C C . THR A 1 193 ? 27.995 -8.044 -20.680 1.00 96.12 193 THR A C 1
ATOM 1440 O O . THR A 1 193 ? 27.829 -8.519 -19.559 1.00 96.12 193 THR A O 1
ATOM 1443 N N . LEU A 1 194 ? 28.430 -6.792 -20.863 1.00 95.94 194 LEU A N 1
ATOM 1444 C CA . LEU A 1 194 ? 28.727 -5.876 -19.759 1.00 95.94 194 LEU A CA 1
ATOM 1445 C C . LEU A 1 194 ? 27.462 -5.517 -18.966 1.00 95.94 194 LEU A C 1
ATOM 1447 O O . LEU A 1 194 ? 27.499 -5.537 -17.739 1.00 95.94 194 LEU A O 1
ATOM 1451 N N . ASP A 1 195 ? 26.342 -5.238 -19.638 1.00 96.06 195 ASP A N 1
ATOM 1452 C CA . ASP A 1 195 ? 25.049 -4.987 -18.982 1.00 96.06 195 ASP A CA 1
ATOM 1453 C C . ASP A 1 195 ? 24.578 -6.206 -18.174 1.00 96.06 195 ASP A C 1
ATOM 1455 O O . ASP A 1 195 ? 24.193 -6.079 -17.011 1.00 96.06 195 ASP A O 1
ATOM 1459 N N . SER A 1 196 ? 24.704 -7.406 -18.748 1.00 96.38 196 SER A N 1
ATOM 1460 C CA . SER A 1 196 ? 24.395 -8.666 -18.061 1.00 96.38 196 SER A CA 1
ATOM 1461 C C . SER A 1 196 ? 25.285 -8.877 -16.833 1.00 96.38 196 SER A C 1
ATOM 1463 O O . SER A 1 196 ? 24.793 -9.254 -15.771 1.00 96.38 196 SER A O 1
ATOM 1465 N N . GLN A 1 197 ? 26.584 -8.576 -16.939 1.00 97.12 197 GLN A N 1
ATOM 1466 C CA . GLN A 1 197 ? 27.516 -8.624 -15.808 1.00 97.12 197 GLN A CA 1
ATOM 1467 C C . GLN A 1 197 ? 27.164 -7.600 -14.723 1.00 97.12 197 GLN A C 1
ATOM 1469 O O . GLN A 1 197 ? 27.244 -7.921 -13.540 1.00 97.12 197 GLN A O 1
ATOM 1474 N N . LEU A 1 198 ? 26.749 -6.386 -15.096 1.00 96.62 198 LEU A N 1
ATOM 1475 C CA . L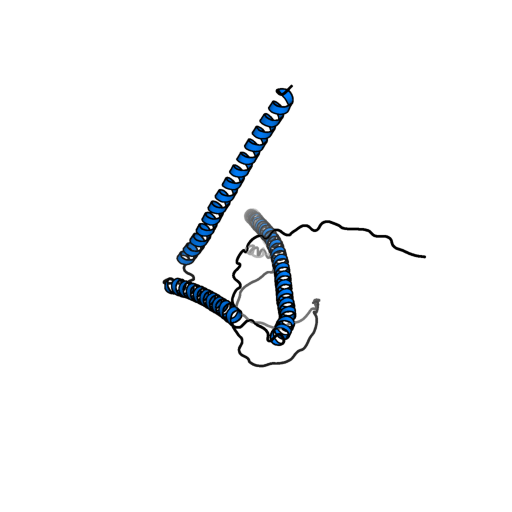EU A 1 198 ? 26.334 -5.357 -14.142 1.00 96.62 198 LEU A CA 1
ATOM 1476 C C . LEU A 1 198 ? 25.045 -5.758 -13.410 1.00 96.62 198 LEU A C 1
ATOM 1478 O O . LEU A 1 198 ? 24.954 -5.569 -12.198 1.00 96.62 198 LEU A O 1
ATOM 1482 N N . LYS A 1 199 ? 24.073 -6.342 -14.122 1.00 96.62 199 LYS A N 1
ATOM 1483 C CA . LYS A 1 199 ? 22.841 -6.892 -13.533 1.00 96.62 199 LYS A CA 1
ATOM 1484 C C . LYS A 1 199 ? 23.136 -8.040 -12.577 1.00 96.62 199 LYS A C 1
ATOM 1486 O O . LYS A 1 199 ? 22.604 -8.043 -11.472 1.00 96.62 199 LYS A O 1
ATOM 1491 N N . GLN A 1 200 ? 24.015 -8.962 -12.969 1.00 96.81 200 GLN A N 1
ATOM 1492 C CA . GLN A 1 200 ? 24.452 -10.040 -12.086 1.00 96.81 200 GLN A CA 1
ATOM 1493 C C . GLN A 1 200 ? 25.128 -9.474 -10.836 1.00 96.81 200 GLN A C 1
ATOM 1495 O O . GLN A 1 200 ? 24.757 -9.841 -9.734 1.00 96.81 200 GLN A O 1
ATOM 1500 N N . MET A 1 201 ? 26.046 -8.516 -10.986 1.00 96.00 201 MET A N 1
ATOM 1501 C CA . MET A 1 201 ? 26.712 -7.878 -9.848 1.00 96.00 201 MET A CA 1
ATOM 1502 C C . MET A 1 201 ? 25.722 -7.134 -8.937 1.00 96.00 201 MET A C 1
ATOM 1504 O O . MET A 1 201 ? 25.903 -7.114 -7.723 1.00 96.00 201 MET A O 1
ATOM 1508 N N . TYR A 1 202 ? 24.686 -6.505 -9.498 1.00 96.06 202 TYR A N 1
ATOM 1509 C CA . TYR A 1 202 ? 23.616 -5.885 -8.718 1.00 96.06 202 TYR A CA 1
ATOM 1510 C C . TYR A 1 202 ? 22.842 -6.924 -7.899 1.00 96.06 202 TYR A C 1
ATOM 1512 O O . TYR A 1 202 ? 22.616 -6.701 -6.708 1.00 96.06 202 TYR A O 1
ATOM 1520 N N . GLU A 1 203 ? 22.472 -8.052 -8.508 1.00 96.62 203 GLU A N 1
ATOM 1521 C CA . GLU A 1 203 ? 21.773 -9.126 -7.802 1.00 96.62 203 GLU A CA 1
ATOM 1522 C C . GLU A 1 203 ? 22.681 -9.778 -6.750 1.00 96.62 203 GLU A C 1
ATOM 1524 O O . GLU A 1 203 ? 22.245 -9.967 -5.620 1.00 96.62 203 GLU A O 1
ATOM 1529 N N . ASP A 1 204 ? 23.964 -9.995 -7.056 1.00 96.62 204 ASP A N 1
ATOM 1530 C CA . ASP A 1 204 ? 24.963 -10.488 -6.102 1.00 96.62 204 ASP A CA 1
ATOM 1531 C C . ASP A 1 204 ? 25.109 -9.522 -4.911 1.00 96.62 204 ASP A C 1
ATOM 1533 O O . ASP A 1 204 ? 25.185 -9.943 -3.760 1.00 96.62 204 ASP A O 1
ATOM 1537 N N . LEU A 1 205 ? 25.127 -8.205 -5.151 1.00 95.81 205 LEU A N 1
ATOM 1538 C CA . LEU A 1 205 ? 25.193 -7.189 -4.093 1.00 95.81 205 LEU A CA 1
ATOM 1539 C C . LEU A 1 205 ? 23.922 -7.225 -3.234 1.00 95.81 205 LEU A C 1
ATOM 1541 O O . LEU A 1 205 ? 24.003 -7.186 -2.006 1.00 95.81 205 LEU A O 1
ATOM 1545 N N . LYS A 1 206 ? 22.751 -7.333 -3.863 1.00 95.38 206 LYS A N 1
ATOM 1546 C CA . LYS A 1 206 ? 21.473 -7.487 -3.167 1.00 95.38 206 LYS A CA 1
ATOM 1547 C C . LYS A 1 206 ? 21.456 -8.756 -2.312 1.00 95.38 206 LYS A C 1
ATOM 1549 O O . LYS A 1 206 ? 21.098 -8.669 -1.141 1.00 95.38 206 LYS A O 1
ATOM 1554 N N . GLU A 1 207 ? 21.922 -9.883 -2.842 1.00 95.50 207 GLU A N 1
ATOM 1555 C CA . GLU A 1 207 ? 22.063 -11.136 -2.101 1.00 95.50 207 GLU A CA 1
ATOM 1556 C C . GLU A 1 207 ? 23.049 -10.976 -0.929 1.00 95.50 207 GLU A C 1
ATOM 1558 O O . GLU A 1 207 ? 22.738 -11.356 0.198 1.00 95.50 207 GLU A O 1
ATOM 1563 N N . VAL A 1 208 ? 24.206 -10.336 -1.130 1.00 94.69 208 VAL A N 1
ATOM 1564 C CA . VAL A 1 208 ? 25.158 -10.035 -0.046 1.00 94.69 208 VAL A CA 1
ATOM 1565 C C . VAL A 1 208 ? 24.524 -9.149 1.030 1.00 94.69 208 VAL A C 1
ATOM 1567 O O . VAL A 1 208 ? 24.768 -9.374 2.214 1.00 94.69 208 VAL A O 1
ATOM 1570 N N . ILE A 1 209 ? 23.701 -8.163 0.659 1.00 88.56 209 ILE A N 1
ATOM 1571 C CA . ILE A 1 209 ? 22.945 -7.342 1.616 1.00 88.56 209 ILE A CA 1
ATOM 1572 C C . ILE A 1 209 ? 21.929 -8.197 2.375 1.00 88.56 209 ILE A C 1
ATOM 1574 O O . ILE A 1 209 ? 21.804 -8.039 3.589 1.00 88.56 209 ILE A O 1
ATOM 1578 N N . GLU A 1 210 ? 21.201 -9.083 1.697 1.00 89.19 210 GLU A N 1
ATOM 1579 C CA . GLU A 1 210 ? 20.245 -9.994 2.329 1.00 89.19 210 GLU A CA 1
ATOM 1580 C C . GLU A 1 210 ? 20.948 -10.922 3.326 1.00 89.19 210 GLU A C 1
ATOM 1582 O O . GLU A 1 210 ? 20.572 -10.932 4.499 1.00 89.19 210 GLU A O 1
ATOM 1587 N N . HIS A 1 211 ? 22.043 -11.580 2.931 1.00 89.50 211 HIS A N 1
ATOM 1588 C CA . HIS A 1 211 ? 22.850 -12.412 3.834 1.00 89.50 211 HIS A CA 1
ATOM 1589 C C . HIS A 1 211 ? 23.472 -11.612 4.972 1.00 89.50 211 HIS A C 1
ATOM 1591 O O . HIS A 1 211 ? 23.535 -12.110 6.089 1.00 89.50 211 HIS A O 1
ATOM 1597 N N . LEU A 1 212 ? 23.929 -10.379 4.738 1.00 87.06 212 LEU A N 1
ATOM 1598 C CA . LEU A 1 212 ? 24.466 -9.525 5.800 1.00 87.06 212 LEU A CA 1
ATOM 1599 C C . LEU A 1 212 ? 23.368 -9.133 6.794 1.00 87.06 212 LEU A C 1
ATOM 1601 O O . LEU A 1 212 ? 23.592 -9.160 8.003 1.00 87.06 212 LEU A O 1
ATOM 1605 N N . ASN A 1 213 ? 22.178 -8.794 6.301 1.00 81.75 213 ASN A N 1
ATOM 1606 C CA . ASN A 1 213 ? 21.025 -8.469 7.131 1.00 81.75 213 ASN A CA 1
ATOM 1607 C C . ASN A 1 213 ? 20.536 -9.683 7.924 1.00 81.75 213 ASN A C 1
ATOM 1609 O O . ASN A 1 213 ? 20.180 -9.534 9.092 1.00 81.75 213 ASN A O 1
ATOM 1613 N N . ASP A 1 214 ? 20.548 -10.871 7.323 1.00 81.62 214 ASP A N 1
ATOM 1614 C CA . ASP A 1 214 ? 20.186 -12.119 7.988 1.00 81.62 214 ASP A CA 1
ATOM 1615 C C . ASP A 1 214 ? 21.261 -12.581 8.975 1.00 81.62 214 ASP A C 1
ATOM 1617 O O . ASP A 1 214 ? 20.931 -12.968 10.093 1.00 81.62 214 ASP A O 1
ATOM 1621 N N . ALA A 1 215 ? 22.545 -12.446 8.641 1.00 78.19 215 ALA A N 1
ATOM 1622 C CA . ALA A 1 215 ? 23.651 -12.702 9.560 1.00 78.19 215 ALA A CA 1
ATOM 1623 C C . ALA A 1 215 ? 23.666 -11.713 10.733 1.00 78.19 215 ALA A C 1
ATOM 1625 O O . ALA A 1 215 ? 24.098 -12.066 11.824 1.00 78.19 215 ALA A O 1
ATOM 1626 N N . ASN A 1 216 ? 23.176 -10.486 10.533 1.00 71.75 216 ASN A N 1
ATOM 1627 C CA . ASN A 1 216 ? 23.024 -9.480 11.581 1.00 71.75 216 ASN A CA 1
ATOM 1628 C C . ASN A 1 216 ? 21.738 -9.662 12.420 1.00 71.75 216 ASN A C 1
ATOM 1630 O O . ASN A 1 216 ? 21.564 -8.967 13.424 1.00 71.75 216 ASN A O 1
ATOM 1634 N N . LYS A 1 217 ? 20.847 -10.611 12.081 1.00 69.94 217 LYS A N 1
ATOM 1635 C CA . LYS A 1 217 ? 19.750 -11.050 12.966 1.00 69.94 217 LYS A CA 1
ATOM 1636 C C . LYS A 1 217 ? 20.303 -11.961 14.069 1.00 69.94 217 LYS A C 1
ATOM 1638 O O . LYS A 1 217 ? 20.069 -13.164 14.084 1.00 69.94 217 LYS A O 1
ATOM 1643 N N . TYR A 1 218 ? 21.019 -11.386 15.032 1.00 61.12 218 TYR A N 1
ATOM 1644 C CA . TYR A 1 218 ? 21.437 -12.100 16.250 1.00 61.12 218 TYR A CA 1
ATOM 1645 C C . TYR A 1 218 ? 20.340 -12.173 17.328 1.00 61.12 218 TYR A C 1
ATOM 1647 O O . TYR A 1 218 ? 20.551 -12.742 18.398 1.00 61.12 218 TYR A O 1
ATOM 1655 N N . THR A 1 219 ? 19.158 -11.629 17.051 1.00 63.56 219 THR A N 1
ATOM 1656 C CA . THR A 1 219 ? 18.003 -11.591 17.951 1.00 63.56 219 THR A CA 1
ATOM 1657 C C . THR A 1 219 ? 16.742 -12.006 17.204 1.00 63.56 219 THR A C 1
ATOM 1659 O O . THR A 1 219 ? 16.619 -11.782 15.997 1.00 63.56 219 THR A O 1
ATOM 1662 N N . ASP A 1 220 ? 15.828 -12.652 17.933 1.00 72.56 220 ASP A N 1
ATOM 1663 C CA . ASP A 1 220 ? 14.510 -13.084 17.459 1.00 72.56 220 ASP A CA 1
ATOM 1664 C C . ASP A 1 220 ? 13.883 -11.991 16.565 1.00 72.56 220 ASP A C 1
ATOM 1666 O O . ASP A 1 220 ? 13.844 -10.830 16.974 1.00 72.56 220 ASP A O 1
ATOM 1670 N N . PRO A 1 221 ? 13.405 -12.288 15.341 1.00 68.00 221 PRO A N 1
ATOM 1671 C CA . PRO A 1 221 ? 12.728 -11.297 14.500 1.00 68.00 221 PRO A CA 1
ATOM 1672 C C . PRO A 1 221 ? 11.485 -10.673 15.166 1.00 68.00 221 PRO A C 1
ATOM 1674 O O . PRO A 1 221 ? 11.026 -9.617 14.719 1.00 68.00 221 PRO A O 1
ATOM 1677 N N . ASN A 1 222 ? 10.964 -11.293 16.229 1.00 74.69 222 ASN A N 1
ATOM 1678 C CA . ASN A 1 222 ? 9.900 -10.763 17.080 1.00 74.69 222 ASN A CA 1
ATOM 1679 C C . ASN A 1 222 ? 10.408 -9.917 18.259 1.00 74.69 222 ASN A C 1
ATOM 1681 O O . ASN A 1 222 ? 9.590 -9.404 19.020 1.00 74.69 222 ASN A O 1
ATOM 1685 N N . ASP A 1 223 ? 11.724 -9.748 18.421 1.00 86.19 223 ASP A N 1
ATOM 1686 C CA . ASP A 1 223 ? 12.293 -8.876 19.443 1.00 86.19 223 ASP A CA 1
ATOM 1687 C C . ASP A 1 223 ? 11.850 -7.426 19.171 1.00 86.19 223 ASP A C 1
ATOM 1689 O O . ASP A 1 223 ? 12.170 -6.863 18.110 1.00 86.19 223 ASP A O 1
ATOM 1693 N N . PRO A 1 224 ? 11.120 -6.790 20.107 1.00 86.31 224 PRO A N 1
ATOM 1694 C CA . PRO A 1 224 ? 10.702 -5.404 19.954 1.00 86.31 224 PRO A CA 1
ATOM 1695 C C . PRO A 1 224 ? 11.888 -4.462 19.715 1.00 86.31 224 PRO A C 1
ATOM 1697 O O . PRO A 1 224 ? 11.728 -3.477 18.997 1.00 86.31 224 PRO A O 1
ATOM 1700 N N . LEU A 1 225 ? 13.087 -4.757 20.232 1.00 84.88 225 LEU A N 1
ATOM 1701 C CA . LEU A 1 225 ? 14.269 -3.921 20.013 1.00 84.88 225 LEU A CA 1
ATOM 1702 C C . LEU A 1 225 ? 14.715 -3.927 18.542 1.00 84.88 225 LEU A C 1
ATOM 1704 O O . LEU A 1 225 ? 15.049 -2.877 17.988 1.00 84.88 225 LEU A O 1
ATOM 1708 N N . VAL A 1 226 ? 14.656 -5.087 17.882 1.00 83.06 226 VAL A N 1
ATOM 1709 C CA . VAL A 1 226 ? 14.959 -5.230 16.449 1.00 83.06 226 VAL A CA 1
ATOM 1710 C C . VAL A 1 226 ? 13.907 -4.514 15.603 1.00 83.06 226 VAL A C 1
ATOM 1712 O O . VAL A 1 226 ? 14.251 -3.847 14.625 1.00 83.06 226 VAL A O 1
ATOM 1715 N N . GLN A 1 227 ? 12.628 -4.599 15.980 1.00 86.31 227 GLN A N 1
ATOM 1716 C CA . GLN A 1 227 ? 11.555 -3.868 15.297 1.00 86.31 227 GLN A CA 1
ATOM 1717 C C . GLN A 1 227 ? 11.727 -2.352 15.432 1.00 86.31 227 GLN A C 1
ATOM 1719 O O . GLN A 1 227 ? 11.645 -1.638 14.433 1.00 86.31 227 GLN A O 1
ATOM 1724 N N . ILE A 1 228 ? 12.044 -1.862 16.634 1.00 87.94 228 ILE A N 1
ATOM 1725 C CA . ILE A 1 228 ? 12.321 -0.441 16.883 1.00 87.94 228 ILE A CA 1
ATOM 1726 C C . ILE A 1 228 ? 13.523 0.025 16.057 1.00 87.94 228 ILE A C 1
ATOM 1728 O O . ILE A 1 228 ? 13.449 1.076 15.424 1.00 87.94 228 ILE A O 1
ATOM 1732 N N . GLY A 1 229 ? 14.598 -0.766 15.993 1.00 87.50 229 GLY A N 1
ATOM 1733 C CA . GLY A 1 229 ? 15.759 -0.463 15.154 1.00 87.50 229 GLY A CA 1
ATOM 1734 C C . GLY A 1 229 ? 15.404 -0.346 13.667 1.00 87.50 229 GLY A C 1
ATOM 1735 O O . GLY A 1 229 ? 15.821 0.607 13.008 1.00 87.50 229 GLY A O 1
ATOM 1736 N N . LYS A 1 230 ? 14.573 -1.259 13.143 1.00 86.50 230 LYS A N 1
ATOM 1737 C CA . LYS A 1 230 ? 14.079 -1.209 11.754 1.00 86.50 230 LYS A CA 1
ATOM 1738 C C . LYS A 1 230 ? 13.224 0.029 11.486 1.00 86.50 230 LYS A C 1
ATOM 1740 O O . LYS A 1 230 ? 13.431 0.696 10.475 1.00 86.50 230 LYS A O 1
ATOM 1745 N N . ILE A 1 231 ? 12.296 0.348 12.390 1.00 91.19 231 ILE A N 1
ATOM 1746 C CA . ILE A 1 231 ? 11.426 1.527 12.278 1.00 91.19 231 ILE A CA 1
ATOM 1747 C C . ILE A 1 231 ? 12.265 2.803 12.310 1.00 91.19 231 ILE A C 1
ATOM 1749 O O . ILE A 1 231 ? 12.078 3.678 11.471 1.00 91.19 231 ILE A O 1
ATOM 1753 N N . LEU A 1 232 ? 13.227 2.899 13.229 1.00 94.69 232 LEU A N 1
ATOM 1754 C CA . LEU A 1 232 ? 14.105 4.059 13.334 1.00 94.69 232 LEU A CA 1
ATOM 1755 C C . LEU A 1 232 ? 14.945 4.226 12.068 1.00 94.69 232 LEU A C 1
ATOM 1757 O O . LEU A 1 232 ? 15.038 5.337 11.557 1.00 94.69 232 LEU A O 1
ATOM 1761 N N . ASN A 1 233 ? 15.487 3.140 11.514 1.00 91.25 233 ASN A N 1
ATOM 1762 C CA . ASN A 1 233 ? 16.209 3.193 10.246 1.00 91.25 233 ASN A CA 1
ATOM 1763 C C . ASN A 1 233 ? 15.309 3.682 9.094 1.00 91.25 233 ASN A C 1
ATOM 1765 O O . ASN A 1 233 ? 15.686 4.585 8.352 1.00 91.25 233 ASN A O 1
ATOM 1769 N N . ALA A 1 234 ? 14.086 3.152 8.976 1.00 94.00 234 ALA A N 1
ATOM 1770 C CA . ALA A 1 234 ? 13.119 3.612 7.978 1.00 94.00 234 ALA A CA 1
ATOM 1771 C C . ALA A 1 234 ? 12.756 5.097 8.165 1.00 94.00 234 ALA A C 1
ATOM 1773 O O . ALA A 1 234 ? 12.723 5.855 7.196 1.00 94.00 234 ALA A O 1
ATOM 1774 N N . HIS A 1 235 ? 12.549 5.533 9.409 1.00 96.19 235 HIS A N 1
ATOM 1775 C CA . HIS A 1 235 ? 12.285 6.931 9.736 1.00 96.19 235 HIS A CA 1
ATOM 1776 C C . HIS A 1 235 ? 13.486 7.823 9.407 1.00 96.19 235 HIS A C 1
ATOM 1778 O O . HIS A 1 235 ? 13.294 8.884 8.826 1.00 96.19 235 HIS A O 1
ATOM 1784 N N . MET A 1 236 ? 14.715 7.398 9.709 1.00 96.06 236 MET A N 1
ATOM 1785 C CA . MET A 1 236 ? 15.929 8.148 9.379 1.00 96.06 236 MET A CA 1
ATOM 1786 C C . MET A 1 236 ? 16.068 8.333 7.868 1.00 96.06 236 MET A C 1
ATOM 1788 O O . MET A 1 236 ? 16.287 9.450 7.409 1.00 96.06 236 MET A O 1
ATOM 1792 N N . ASN A 1 237 ? 15.858 7.268 7.091 1.00 96.25 237 ASN A N 1
ATOM 1793 C CA . ASN A 1 237 ? 15.866 7.342 5.631 1.00 96.25 237 ASN A CA 1
ATOM 1794 C C . ASN A 1 237 ? 14.767 8.281 5.109 1.00 96.25 237 ASN A C 1
ATOM 1796 O O . ASN A 1 237 ? 15.025 9.109 4.238 1.00 96.25 237 ASN A O 1
ATOM 1800 N N . SER A 1 238 ? 13.557 8.216 5.679 1.00 96.38 238 SER A N 1
ATOM 1801 C CA . SER A 1 238 ? 12.473 9.142 5.336 1.00 96.38 238 SER A CA 1
ATOM 1802 C C . SER A 1 238 ? 12.828 10.592 5.670 1.00 96.38 238 SER A C 1
ATOM 1804 O O . SER A 1 238 ? 12.517 11.485 4.887 1.00 96.38 238 SER A O 1
ATOM 1806 N N . LEU A 1 239 ? 13.474 10.845 6.810 1.00 97.56 239 LEU A N 1
ATOM 1807 C CA . LEU A 1 239 ? 13.892 12.185 7.223 1.00 97.56 239 LEU A CA 1
ATOM 1808 C C . LEU A 1 239 ? 14.994 12.732 6.314 1.00 97.56 239 LEU A C 1
ATOM 1810 O O . LEU A 1 239 ? 14.893 13.873 5.874 1.00 97.56 239 LEU A O 1
ATOM 1814 N N . GLN A 1 240 ? 15.997 11.920 5.976 1.00 96.81 240 GLN A N 1
ATOM 1815 C CA . GLN A 1 240 ? 17.043 12.299 5.022 1.00 96.81 240 GLN A CA 1
ATOM 1816 C C . GLN A 1 240 ? 16.458 12.603 3.640 1.00 96.81 240 GLN A C 1
ATOM 1818 O O . GLN A 1 240 ? 16.842 13.581 2.997 1.00 96.81 240 GLN A O 1
ATOM 1823 N N . TRP A 1 241 ? 15.483 11.807 3.191 1.00 97.25 241 TRP A N 1
ATOM 1824 C CA . TRP A 1 241 ? 14.781 12.082 1.943 1.00 97.25 241 TRP A CA 1
ATOM 1825 C C . TRP A 1 241 ? 14.037 13.423 2.006 1.00 97.25 241 TRP A C 1
ATOM 1827 O O . TRP A 1 241 ? 14.210 14.252 1.112 1.00 97.25 241 TRP A O 1
ATOM 1837 N N . ILE A 1 242 ? 13.295 13.691 3.088 1.00 97.62 242 ILE A N 1
ATOM 1838 C CA . ILE A 1 242 ? 12.611 14.977 3.304 1.00 97.62 242 ILE A CA 1
ATOM 1839 C C . ILE A 1 242 ? 13.611 16.138 3.316 1.00 97.62 242 ILE A C 1
ATOM 1841 O O . ILE A 1 242 ? 13.357 17.159 2.679 1.00 97.62 242 ILE A O 1
ATOM 1845 N N . GLU A 1 243 ? 14.750 16.000 3.993 1.00 97.75 243 GLU A N 1
ATOM 1846 C CA . GLU A 1 243 ? 15.799 17.023 4.050 1.00 97.75 243 GLU A CA 1
ATOM 1847 C C . GLU A 1 243 ? 16.378 17.314 2.658 1.00 97.75 243 GLU A C 1
ATOM 1849 O O . GLU A 1 243 ? 16.454 18.474 2.239 1.00 97.75 243 GLU A O 1
ATOM 1854 N N . SER A 1 244 ? 16.712 16.269 1.897 1.00 97.44 244 SER A N 1
ATOM 1855 C CA . SER A 1 244 ? 17.222 16.408 0.529 1.00 97.44 244 SER A CA 1
ATOM 1856 C C . SER A 1 244 ? 16.191 17.054 -0.408 1.00 97.44 244 SER A C 1
ATOM 1858 O O . SER A 1 244 ? 16.524 17.974 -1.158 1.00 97.44 244 SER A O 1
ATOM 1860 N N . SER A 1 245 ? 14.918 16.654 -0.308 1.00 96.62 245 SER A N 1
ATOM 1861 C CA . SER A 1 245 ? 13.820 17.222 -1.091 1.00 96.62 245 SER A CA 1
ATOM 1862 C C . SER A 1 245 ? 13.556 18.680 -0.709 1.00 96.62 245 SER A C 1
ATOM 1864 O O . SER A 1 245 ? 13.335 19.522 -1.578 1.00 96.62 245 SER A O 1
ATOM 1866 N N . THR A 1 246 ? 13.627 19.013 0.580 1.00 98.00 246 THR A N 1
ATOM 1867 C CA . THR A 1 246 ? 13.466 20.389 1.074 1.00 98.00 246 THR A CA 1
ATOM 1868 C C . THR A 1 246 ? 14.597 21.279 0.574 1.00 98.00 246 THR A C 1
ATOM 1870 O O . THR A 1 246 ? 14.351 22.387 0.098 1.00 98.00 246 THR A O 1
ATOM 1873 N N . THR A 1 247 ? 15.831 20.780 0.606 1.00 97.81 247 THR A N 1
ATOM 1874 C CA . THR A 1 247 ? 16.998 21.477 0.053 1.00 97.81 247 THR A CA 1
ATOM 1875 C C . THR A 1 247 ? 16.840 21.698 -1.452 1.00 97.81 247 THR A C 1
ATOM 1877 O O . THR A 1 247 ? 17.029 22.813 -1.934 1.00 97.81 247 THR A O 1
ATOM 1880 N N . ALA A 1 248 ? 16.400 20.683 -2.202 1.00 97.56 248 ALA A N 1
ATOM 1881 C CA . ALA A 1 248 ? 16.140 20.805 -3.636 1.00 97.56 248 ALA A CA 1
ATOM 1882 C C . ALA A 1 248 ? 15.049 21.846 -3.954 1.00 97.56 248 ALA A C 1
ATOM 1884 O O . ALA A 1 248 ? 15.211 22.648 -4.875 1.00 97.56 248 ALA A O 1
ATOM 1885 N N . ILE A 1 249 ? 13.956 21.875 -3.183 1.00 97.25 249 ILE A N 1
ATOM 1886 C CA . ILE A 1 249 ? 12.892 22.882 -3.326 1.00 97.25 249 ILE A CA 1
ATOM 1887 C C . ILE A 1 249 ? 13.416 24.282 -2.985 1.00 97.25 249 ILE A C 1
ATOM 1889 O O . ILE A 1 249 ? 13.104 25.235 -3.695 1.00 97.25 249 ILE A O 1
ATOM 1893 N N . THR A 1 250 ? 14.238 24.407 -1.943 1.00 97.19 250 THR A N 1
ATOM 1894 C CA . THR A 1 250 ? 14.828 25.686 -1.518 1.00 97.19 250 THR A CA 1
ATOM 1895 C C . THR A 1 250 ? 15.752 26.244 -2.598 1.00 97.19 250 THR A C 1
ATOM 1897 O O . THR A 1 250 ? 15.626 27.410 -2.963 1.00 97.19 250 THR A O 1
ATOM 1900 N N . ASN A 1 251 ? 16.593 25.396 -3.197 1.00 97.50 251 ASN A N 1
ATOM 1901 C CA . ASN A 1 251 ? 17.452 25.778 -4.318 1.00 97.50 251 ASN A CA 1
ATOM 1902 C C . ASN A 1 251 ? 16.624 26.231 -5.530 1.00 97.50 251 ASN A C 1
ATOM 1904 O O . ASN A 1 251 ? 16.898 27.282 -6.106 1.00 97.50 251 ASN A O 1
ATOM 1908 N N . ARG A 1 252 ? 15.555 25.498 -5.881 1.00 96.75 252 ARG A N 1
ATOM 1909 C CA . ARG A 1 252 ? 14.632 25.908 -6.957 1.00 96.75 252 ARG A CA 1
ATOM 1910 C C . ARG A 1 252 ? 13.946 27.242 -6.657 1.00 96.75 252 ARG A C 1
ATOM 1912 O O . ARG A 1 252 ? 13.754 28.048 -7.563 1.00 96.75 252 ARG A O 1
ATOM 1919 N N . LEU A 1 253 ? 13.579 27.496 -5.402 1.00 97.12 253 LEU A N 1
ATOM 1920 C CA . LEU A 1 253 ? 12.987 28.767 -4.986 1.00 97.12 253 LEU A CA 1
ATOM 1921 C C . LEU A 1 253 ? 13.990 29.923 -5.113 1.00 97.12 253 LEU A C 1
ATOM 1923 O O . LEU A 1 253 ? 13.623 31.000 -5.581 1.00 97.12 253 LEU A O 1
ATOM 1927 N N . GLU A 1 254 ? 15.251 29.704 -4.741 1.00 96.75 254 GLU A N 1
ATOM 1928 C CA . GLU A 1 254 ? 16.318 30.694 -4.896 1.00 96.75 254 GLU A CA 1
ATOM 1929 C C . GLU A 1 254 ? 16.608 30.993 -6.374 1.00 96.75 254 GLU A C 1
ATOM 1931 O O . GLU A 1 254 ? 16.722 32.160 -6.756 1.00 96.75 254 GLU A O 1
ATOM 1936 N N . GLU A 1 255 ? 16.635 29.969 -7.232 1.00 96.06 255 GLU A N 1
ATOM 1937 C CA . GLU A 1 255 ? 16.742 30.134 -8.686 1.00 96.06 255 GLU A CA 1
ATOM 1938 C C . GLU A 1 255 ? 15.583 30.961 -9.255 1.00 96.06 255 GLU A C 1
ATOM 1940 O O . GLU A 1 255 ? 15.817 31.901 -10.018 1.00 96.06 255 GLU A O 1
ATOM 1945 N N . ILE A 1 256 ? 14.341 30.675 -8.848 1.00 96.25 256 ILE A N 1
ATOM 1946 C CA . ILE A 1 256 ? 13.162 31.460 -9.247 1.00 96.25 256 ILE A CA 1
ATOM 1947 C C . ILE A 1 256 ? 13.288 32.911 -8.779 1.00 96.25 256 ILE A C 1
ATOM 1949 O O . ILE A 1 256 ? 13.029 33.829 -9.557 1.00 96.25 256 ILE A O 1
ATOM 1953 N N . ASN A 1 257 ? 13.722 33.141 -7.540 1.00 94.88 257 ASN A N 1
ATOM 1954 C CA . ASN A 1 257 ? 13.899 34.489 -7.008 1.00 94.88 257 ASN A CA 1
ATOM 1955 C C . ASN A 1 257 ? 14.987 35.257 -7.780 1.00 94.88 257 ASN A C 1
ATOM 1957 O O . ASN A 1 257 ? 14.802 36.414 -8.157 1.00 94.88 257 ASN A O 1
ATOM 1961 N N . LYS A 1 258 ? 16.095 34.588 -8.119 1.00 95.12 258 LYS A N 1
ATOM 1962 C CA . LYS A 1 258 ? 17.162 35.149 -8.957 1.00 95.12 258 LYS A CA 1
ATOM 1963 C C . LYS A 1 258 ? 16.677 35.468 -10.373 1.00 95.12 258 LYS A C 1
ATOM 1965 O O . LYS A 1 258 ? 17.026 36.524 -10.905 1.00 95.12 258 LYS A O 1
ATOM 1970 N N . MET A 1 259 ? 15.868 34.599 -10.982 1.00 93.31 259 MET A N 1
ATOM 1971 C CA . MET A 1 259 ? 15.239 34.869 -12.280 1.00 93.31 259 MET A CA 1
ATOM 1972 C C . MET A 1 259 ? 14.296 36.070 -12.202 1.00 93.31 259 MET A C 1
ATOM 1974 O O . MET A 1 259 ? 14.372 36.947 -13.058 1.00 93.31 259 MET A O 1
ATOM 1978 N N . HIS A 1 260 ? 13.463 36.155 -11.164 1.00 92.81 260 HIS A N 1
ATOM 1979 C CA . HIS A 1 260 ? 12.549 37.276 -10.954 1.00 92.81 260 HIS A CA 1
ATOM 1980 C C . HIS A 1 260 ? 13.301 38.604 -10.779 1.00 92.81 260 HIS A C 1
ATOM 1982 O O . HIS A 1 260 ? 12.953 39.603 -11.404 1.00 92.81 260 HIS A O 1
ATOM 1988 N N . GLU A 1 261 ? 14.386 38.610 -10.006 1.00 92.50 261 GLU A N 1
ATOM 1989 C CA . GLU A 1 261 ? 15.238 39.789 -9.831 1.00 92.50 261 GLU A CA 1
ATOM 1990 C C . GLU A 1 261 ? 15.974 40.176 -11.126 1.00 92.50 261 GLU A C 1
ATOM 1992 O O . GLU A 1 261 ? 16.160 41.359 -11.414 1.00 92.50 261 GLU A O 1
ATOM 1997 N N . THR A 1 262 ? 16.364 39.194 -11.944 1.00 92.75 262 THR A N 1
ATOM 1998 C CA . THR A 1 262 ? 16.972 39.444 -13.261 1.00 92.75 262 THR A CA 1
ATOM 1999 C C . THR A 1 262 ? 15.953 40.042 -14.228 1.00 92.75 262 THR A C 1
ATOM 2001 O O . THR A 1 262 ? 16.228 41.079 -14.821 1.00 92.75 262 THR A O 1
ATOM 2004 N N . LEU A 1 263 ? 14.751 39.466 -14.315 1.00 91.12 263 LEU A N 1
ATOM 2005 C CA . LEU A 1 263 ? 13.629 39.999 -15.096 1.00 91.12 263 LEU A CA 1
ATOM 2006 C C . LEU A 1 263 ? 13.262 41.419 -14.665 1.00 91.12 263 LEU A C 1
ATOM 2008 O O . LEU A 1 263 ? 13.048 42.285 -15.509 1.00 91.12 263 LEU A O 1
ATOM 2012 N N . ARG A 1 264 ? 13.231 41.682 -13.356 1.00 91.81 264 ARG A N 1
ATOM 2013 C CA . ARG A 1 264 ? 13.006 43.024 -12.819 1.00 91.81 264 ARG A CA 1
ATOM 2014 C C . ARG A 1 264 ? 14.086 43.998 -13.291 1.00 91.81 264 ARG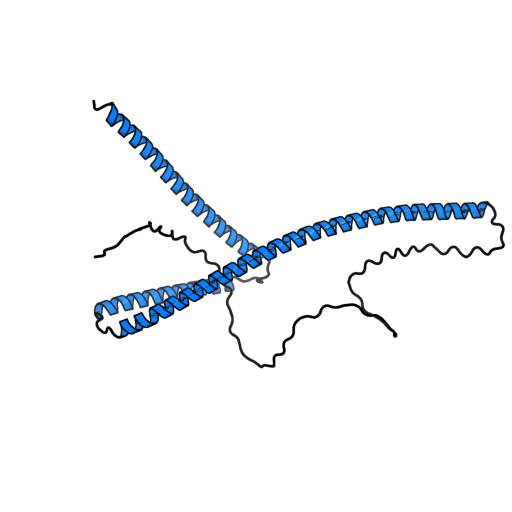 A C 1
ATOM 2016 O O . ARG A 1 264 ? 13.752 45.067 -13.795 1.00 91.81 264 ARG A O 1
ATOM 2023 N N . LYS A 1 265 ? 15.365 43.634 -13.162 1.00 91.81 265 LYS A N 1
ATOM 2024 C CA . LYS A 1 265 ? 16.492 44.467 -13.615 1.00 91.81 265 LYS A CA 1
ATOM 2025 C C . LYS A 1 265 ? 16.481 44.692 -15.123 1.00 9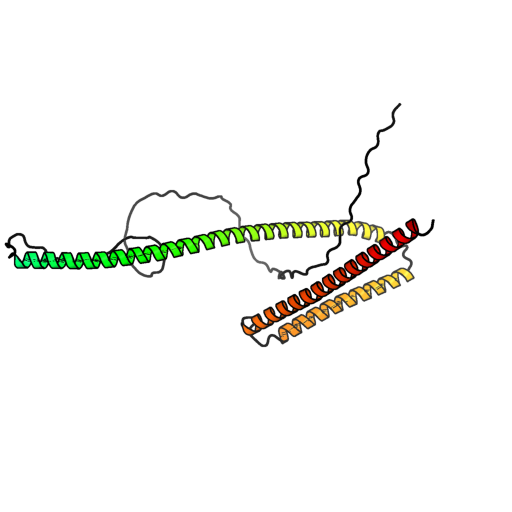1.81 265 LYS A C 1
ATOM 2027 O O . LYS A 1 265 ? 16.760 45.806 -15.560 1.00 91.81 265 LYS A O 1
ATOM 2032 N N . ASP A 1 266 ? 16.146 43.677 -15.909 1.00 89.06 266 ASP A N 1
ATOM 2033 C CA . ASP A 1 266 ? 16.030 43.791 -17.362 1.00 89.06 266 ASP A CA 1
ATOM 2034 C C . ASP A 1 266 ? 14.846 44.675 -17.764 1.00 89.06 266 ASP A C 1
ATOM 2036 O O . ASP A 1 266 ? 14.991 45.511 -18.653 1.00 89.06 266 ASP A O 1
ATOM 2040 N N . ASN A 1 267 ? 13.716 44.592 -17.060 1.00 88.19 267 ASN A N 1
ATOM 2041 C CA . ASN A 1 267 ? 12.585 45.498 -17.254 1.00 88.19 267 ASN A CA 1
ATOM 2042 C C . ASN A 1 267 ? 12.951 46.951 -16.898 1.00 88.19 267 ASN A C 1
ATOM 2044 O O . ASN A 1 267 ? 12.657 47.872 -17.658 1.00 88.19 267 ASN A O 1
ATOM 2048 N N . GLU A 1 268 ? 13.655 47.172 -15.784 1.00 89.38 268 GLU A N 1
ATOM 2049 C CA . GLU A 1 268 ? 14.158 48.497 -15.399 1.00 89.38 268 GLU A CA 1
ATOM 2050 C C . GLU A 1 268 ? 15.179 49.045 -16.418 1.00 89.38 268 GLU A C 1
ATOM 2052 O O . GLU A 1 268 ? 15.149 50.233 -16.750 1.00 89.38 268 GLU A O 1
ATOM 2057 N N . ARG A 1 269 ? 16.064 48.195 -16.960 1.00 86.50 269 ARG A N 1
ATOM 2058 C CA . ARG A 1 269 ? 17.004 48.559 -18.036 1.00 86.50 269 ARG A CA 1
ATOM 2059 C C . ARG A 1 269 ? 16.285 48.888 -19.338 1.00 86.50 269 ARG A C 1
ATOM 2061 O O . ARG A 1 269 ? 16.607 49.901 -19.950 1.00 86.50 269 ARG A O 1
ATOM 2068 N N . SER A 1 270 ? 15.319 48.066 -19.739 1.00 86.00 270 SER A N 1
ATOM 2069 C CA . SER A 1 270 ? 14.509 48.278 -20.940 1.00 86.00 270 SER A CA 1
ATOM 2070 C C . SER A 1 270 ? 13.748 49.600 -20.853 1.00 86.00 270 SER A C 1
ATOM 2072 O O . SER A 1 270 ? 13.850 50.418 -21.765 1.00 86.00 270 SER A O 1
ATOM 2074 N N . PHE A 1 271 ? 13.108 49.876 -19.710 1.00 85.75 271 PHE A N 1
ATOM 2075 C CA . PHE A 1 271 ? 12.455 51.157 -19.451 1.00 85.75 271 PHE A CA 1
ATOM 2076 C C . PHE A 1 271 ? 13.443 52.322 -19.594 1.00 85.75 271 PHE A C 1
ATOM 2078 O O . PHE A 1 271 ? 13.192 53.265 -20.340 1.00 85.75 271 PHE A O 1
ATOM 2085 N N . ARG A 1 272 ? 14.620 52.253 -18.961 1.00 83.50 272 ARG A N 1
ATOM 2086 C CA . ARG A 1 272 ? 15.627 53.318 -19.103 1.00 83.50 272 ARG A CA 1
ATOM 2087 C C . ARG A 1 272 ? 16.049 53.546 -20.555 1.00 83.50 272 ARG A C 1
ATOM 2089 O O . ARG A 1 272 ? 16.135 54.697 -20.963 1.00 83.50 272 ARG A O 1
ATOM 2096 N N . LEU A 1 273 ? 16.260 52.484 -21.329 1.00 81.94 273 LEU A N 1
ATOM 2097 C CA . LEU A 1 273 ? 16.643 52.595 -22.737 1.00 81.94 273 LEU A CA 1
ATOM 2098 C C . LEU A 1 273 ? 15.540 53.260 -23.577 1.00 81.94 273 LEU A C 1
ATOM 2100 O O . LEU A 1 273 ? 15.825 54.086 -24.429 1.00 81.94 273 LEU A O 1
ATOM 2104 N N . THR A 1 274 ? 14.269 52.964 -23.297 1.00 80.75 274 THR A N 1
ATOM 2105 C CA . THR A 1 274 ? 13.144 53.562 -24.038 1.00 80.75 274 THR A CA 1
ATOM 2106 C C . THR A 1 274 ? 12.888 55.040 -23.732 1.00 80.75 274 THR A C 1
ATOM 2108 O O . THR A 1 274 ? 12.359 55.738 -24.590 1.00 80.75 274 THR A O 1
ATOM 2111 N N . TYR A 1 275 ? 13.239 55.525 -22.535 1.00 76.81 275 TYR A N 1
ATOM 2112 C CA . TYR A 1 275 ? 12.908 56.892 -22.101 1.00 76.81 275 TYR A CA 1
ATOM 2113 C C . TYR A 1 275 ? 14.096 57.865 -22.080 1.00 76.81 275 TYR A C 1
ATOM 2115 O O . TYR A 1 275 ? 13.864 59.070 -22.046 1.00 76.81 275 TYR A O 1
ATOM 2123 N N . TYR A 1 276 ? 15.345 57.385 -22.086 1.00 69.38 276 TYR A N 1
ATOM 2124 C CA . TYR A 1 276 ? 16.539 58.244 -22.024 1.00 69.38 276 TYR A CA 1
ATOM 2125 C C . TYR A 1 276 ? 17.347 58.321 -23.331 1.00 69.38 276 TYR A C 1
ATOM 2127 O O . TYR A 1 276 ? 18.307 59.083 -23.377 1.00 69.38 276 TYR A O 1
ATOM 2135 N N . ASP A 1 277 ? 16.976 57.573 -24.375 1.00 58.78 277 ASP A N 1
ATOM 2136 C CA . ASP A 1 277 ? 17.669 57.547 -25.680 1.00 58.78 277 ASP A CA 1
ATOM 2137 C C . ASP A 1 277 ? 16.947 58.406 -26.753 1.00 58.78 277 ASP A C 1
ATOM 2139 O O . ASP A 1 277 ? 16.939 58.075 -27.940 1.00 58.78 277 ASP A O 1
ATOM 2143 N N . GLN A 1 278 ? 16.296 59.502 -26.328 1.00 50.25 278 GLN A N 1
ATOM 2144 C CA . GLN A 1 278 ? 15.642 60.501 -27.191 1.00 50.25 278 GLN A CA 1
ATOM 2145 C C . GLN A 1 278 ? 16.247 61.894 -26.995 1.00 50.25 278 GLN A C 1
ATOM 2147 O O . GLN A 1 278 ? 16.507 62.268 -25.828 1.00 50.25 278 GLN A O 1
#

Sequence (278 aa):
TSVTTATPAAATAAPLSLGGFGLSKPAEQPASALSNPAVTTTQPATLTLGTTNTTTAPQSGSTGTTGASLTTTTQTTQSAAVTSGQQLKFFQLEEFINKWTLELEEQEKLFTNQATQVNAWDNMLLANGEKIVALNEAVVKVKAEQNAMEQELEFITAQHTELEECIVPLEQELSRNVQIDLERGQTYSMAETLDSQLKQMYEDLKEVIEHLNDANKYTDPNDPLVQIGKILNAHMNSLQWIESSTTAITNRLEEINKMHETLRKDNERSFRLTYYDQ

InterPro domains:
  IPR007758 Nucleoporin, NSP1-like, C-terminal [PF05064] (83-178)
  IPR026010 Nucleoporin NSP1/NUP62 [PTHR12084] (4-266)

Radius of gyration: 41.96 Å; chains: 1; bounding box: 88×95×128 Å

pLDDT: mean 74.0, std 26.34, range [28.09, 98.44]

Organism: NCBI:txid58253